Protein 7BBR (pdb70)

InterPro domains:
  IPR004682 TRAP transporter solute receptor, DctP family [PIRSF006470] (9-332)
  IPR004682 TRAP transporter solute receptor, DctP family [TIGR00787] (36-290)
  IPR018389 TRAP transporter solute receptor DctP [PF03480] (36-316)
  IPR018389 TRAP transporter solute receptor DctP [PTHR33376] (1-331)
  IPR038404 TRAP transporter solute receptor DctP superfamily [G3DSA:3.40.190.170] (29-339)

Organism: Advenella mimigardefordensis (strain DSM 17166 / LMG 22922 / DPN7) (NCBI:txid1247726)

Radius of gyration: 19.06 Å; Cα contacts (8 Å, |Δi|>4): 631; chains: 1; bounding box: 45×54×40 Å

B-factor: mean 20.16, std 9.43, range [8.82, 78.67]

Sequence (310 aa):
KDIKPRRIIRFGYGLADDSPTGKASAHFAEVVSKLSDGKMKVKTFGNGALGPDEQLINSSLISGSGEITFVSTAPIASLIPEFGVFDLPFLFDNEKVADTVLDGPEGKKLLDKLPAKGLIGLNYWENGFRNITNSRHEISKLDDIGGIKLRVMQNQVALSVFKGLGANAIPMPFTELFTALETKTVDGQENPLSTIQTSKFYEVQPYLTLSNHVYTPFVFLASKKWFDQLSQDEKDVITQAAADSQAFQRKASRQGNEDALKYLKEHNVKVAEFSTEEREKIREKVAPIVESLKAKIGKETVEGVLDAAKKA

Structure (mmCIF, N/CA/C/O backbone):
data_7BBR
#
_entry.id   7BBR
#
_cell.length_a   59.759
_cell.length_b   61.850
_cell.length_c   88.254
_cell.angle_alpha   90.000
_cell.angle_beta   90.000
_cell.angle_gamma   90.000
#
_symmetry.space_group_name_H-M   'P 21 21 21'
#
loop_
_entity.id
_entity.type
_entity.pdbx_description
1 polymer 'Putative TRAP transporter solute receptor DctP'
2 non-polymer 2-KETO-3-DEOXYGLUCONATE
3 water water
#
loop_
_atom_site.group_PDB
_atom_site.id
_atom_site.type_symbol
_atom_site.label_atom_id
_atom_site.label_alt_id
_atom_site.label_comp_id
_atom_site.label_asym_id
_atom_site.label_entity_id
_atom_site.label_seq_id
_atom_site.pdbx_PDB_ins_code
_atom_site.Cartn_x
_atom_site.Cartn_y
_atom_site.Cartn_z
_atom_site.occupancy
_atom_site.B_iso_or_equiv
_atom_site.auth_seq_id
_atom_site.auth_comp_id
_atom_site.auth_asym_id
_atom_site.auth_atom_id
_atom_site.pdbx_PDB_model_num
ATOM 1 N N . LYS A 1 27 ? 27.32844 -0.75856 20.89130 1.000 40.12712 9 LYS A N 1
ATOM 2 C CA . LYS A 1 27 ? 27.49529 -2.20753 20.93332 1.000 50.43726 9 LYS A CA 1
ATOM 3 C C . LYS A 1 27 ? 27.31887 -2.79300 19.53415 1.000 45.07929 9 LYS A C 1
ATOM 4 O O . LYS A 1 27 ? 28.29585 -2.99481 18.80847 1.000 51.19041 9 LYS A O 1
ATOM 7 N N . ASP A 1 28 ? 26.06660 -3.05807 19.15695 1.000 36.59530 10 ASP A N 1
ATOM 8 C CA . ASP A 1 28 ? 25.74057 -3.62390 17.84954 1.000 27.20497 10 ASP A CA 1
ATOM 9 C C . ASP A 1 28 ? 25.66892 -2.47289 16.84643 1.000 18.68494 10 ASP A C 1
ATOM 10 O O . ASP A 1 28 ? 24.59522 -1.99066 16.48960 1.000 23.72837 10 ASP A O 1
ATOM 19 N N . ILE A 1 29 ? 26.84514 -2.03171 16.38924 1.000 20.16798 11 ILE A N 1
ATOM 20 C CA . ILE A 1 29 ? 26.95249 -0.94850 15.40764 1.000 20.62655 11 ILE A CA 1
ATOM 21 C C . ILE A 1 29 ? 27.85669 -1.42743 14.28565 1.000 20.83335 11 ILE A C 1
ATOM 22 O O . ILE A 1 29 ? 29.00798 -1.81359 14.53022 1.000 21.64762 11 ILE A O 1
ATOM 38 N N . LYS A 1 30 ? 27.33524 -1.41827 13.07000 1.000 21.47195 12 LYS A N 1
ATOM 39 C CA . LYS A 1 30 ? 28.10273 -1.77989 11.89104 1.000 24.41329 12 LYS A CA 1
ATOM 40 C C . LYS A 1 30 ? 28.43876 -0.52844 11.09041 1.000 21.73997 12 LYS A C 1
ATOM 41 O O . LYS A 1 30 ? 27.77138 0.50361 11.21983 1.000 22.48781 12 LYS A O 1
ATOM 60 N N . PRO A 1 31 ? 29.49042 -0.56474 10.27584 1.000 21.00910 13 PRO A N 1
ATOM 61 C CA . PRO A 1 31 ? 29.81095 0.60557 9.45940 1.000 21.03963 13 PRO A CA 1
ATOM 62 C C . PRO A 1 31 ? 28.63954 1.00083 8.58486 1.000 22.11946 13 PRO A C 1
ATOM 63 O O . PRO A 1 31 ? 27.95696 0.15433 7.99794 1.000 24.86330 13 PRO A O 1
ATOM 74 N N A ARG A 1 32 ? 28.39178 2.30453 8.52371 1.000 20.60301 14 ARG A N 1
ATOM 75 N N B ARG A 1 32 ? 28.42997 2.31079 8.49733 0.000 21.98807 14 ARG A N 1
ATOM 76 C CA A ARG A 1 32 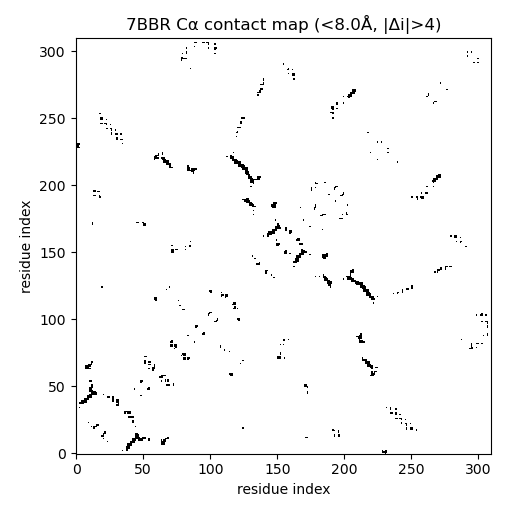? 27.31540 2.87725 7.73369 1.000 21.47887 14 ARG A CA 1
ATOM 77 C CA B ARG A 1 32 ? 27.34627 2.88830 7.72638 0.000 21.83268 14 ARG A CA 1
ATOM 78 C C A ARG A 1 32 ? 27.84188 4.17764 7.14730 1.000 19.25054 14 ARG A C 1
ATOM 79 C C B ARG A 1 32 ? 27.82787 4.21164 7.15897 0.000 20.59474 14 ARG A C 1
ATOM 80 O O A ARG A 1 32 ? 28.62889 4.86888 7.79415 1.000 17.89375 14 ARG A O 1
ATOM 81 O O B ARG A 1 32 ? 28.55672 4.95151 7.82709 0.000 20.59667 14 ARG A O 1
ATOM 119 N N . ILE A 1 33 ? 27.41451 4.50884 5.92959 1.000 19.41653 15 ILE A N 1
ATOM 120 C CA . ILE A 1 33 ? 27.59360 5.83409 5.34140 1.000 17.95885 15 ILE A CA 1
ATOM 121 C C . ILE A 1 33 ? 26.19430 6.39812 5.12489 1.000 16.87199 15 ILE A C 1
ATOM 122 O O . ILE A 1 33 ? 25.31785 5.70378 4.60005 1.000 18.86907 15 ILE A O 1
ATOM 138 N N . ILE A 1 34 ? 25.96936 7.62384 5.59245 1.000 14.74153 16 ILE A N 1
ATOM 139 C CA . ILE A 1 34 ? 24.63377 8.19830 5.73194 1.000 14.94675 16 ILE A CA 1
ATOM 140 C C . ILE A 1 34 ? 24.61258 9.54311 5.02312 1.000 15.39867 16 ILE A C 1
ATOM 141 O O . ILE A 1 34 ? 25.38692 10.43614 5.37407 1.000 17.11282 16 ILE A O 1
ATOM 157 N N . ARG A 1 35 ? 23.70964 9.70193 4.05368 1.000 14.44561 17 ARG A N 1
ATOM 158 C CA . ARG A 1 35 ? 23.62963 10.92385 3.25915 1.000 14.40120 17 ARG A CA 1
ATOM 159 C C . ARG A 1 35 ? 22.62609 11.90185 3.85274 1.000 12.94087 17 ARG A C 1
ATOM 160 O O . ARG A 1 35 ? 21.48975 11.52762 4.14713 1.000 14.03316 17 ARG A O 1
ATOM 181 N N . PHE A 1 36 ? 23.03481 13.16790 3.94508 1.000 12.27662 18 PHE A N 1
ATOM 182 C CA . PHE A 1 36 ? 22.27571 14.24931 4.58714 1.000 11.14635 18 PHE A CA 1
ATOM 183 C C . PHE A 1 36 ? 22.34510 15.47014 3.67932 1.000 11.03948 18 PHE A C 1
ATOM 184 O O . PHE A 1 36 ? 23.27783 16.26591 3.77252 1.000 11.77264 18 PHE A O 1
ATOM 201 N N . GLY A 1 37 ? 21.35314 15.61428 2.81233 1.000 11.41688 19 GLY A N 1
ATOM 202 C CA . GLY A 1 37 ? 21.22197 16.79353 1.99330 1.000 11.28108 19 GLY A CA 1
ATOM 203 C C . GLY A 1 37 ? 20.33864 17.84653 2.62909 1.000 10.22609 19 GLY A C 1
ATOM 204 O O . GLY A 1 37 ? 19.49546 17.54567 3.47029 1.000 11.06441 19 GLY A O 1
ATOM 208 N N . TYR A 1 38 ? 20.52226 19.09605 2.20227 1.000 10.16534 20 TYR A N 1
ATOM 209 C CA . TYR A 1 38 ? 19.69276 20.18787 2.69517 1.000 10.40130 20 TYR A CA 1
ATOM 210 C C . TYR A 1 38 ? 19.79622 21.37523 1.73814 1.000 10.17633 20 TYR A C 1
ATOM 211 O O . TYR A 1 38 ? 20.67073 21.43308 0.87241 1.000 10.43984 20 TYR A O 1
ATOM 229 N N . GLY A 1 39 ? 18.87863 22.32078 1.91552 1.000 10.43487 21 GLY A N 1
ATOM 230 C CA . GLY A 1 39 ? 18.75960 23.48932 1.06816 1.000 10.50015 21 GLY A CA 1
ATOM 231 C C . GLY A 1 39 ? 19.59853 24.69416 1.43059 1.000 10.97199 21 GLY A C 1
ATOM 232 O O . GLY A 1 39 ? 20.13150 25.36004 0.54587 1.000 11.78167 21 GLY A O 1
ATOM 236 N N . LEU A 1 40 ? 19.71685 25.01135 2.71351 1.000 10.89630 22 LEU A N 1
ATOM 237 C CA . LEU A 1 40 ? 20.45030 26.19291 3.13856 1.000 10.90161 22 LEU A CA 1
ATOM 238 C C . LEU A 1 40 ? 21.93740 26.06859 2.81656 1.000 11.38360 22 LEU A C 1
ATOM 239 O O . LEU A 1 40 ? 22.46800 24.98425 2.56700 1.000 11.98408 22 LEU A O 1
ATOM 255 N N . ALA A 1 41 ? 22.62228 27.20788 2.87973 1.000 12.49923 23 ALA A N 1
ATOM 256 C CA . ALA A 1 41 ? 24.06232 27.21803 2.67719 1.000 13.39455 23 ALA A CA 1
ATOM 257 C C . ALA A 1 41 ? 24.78998 26.45203 3.77594 1.000 13.43227 23 ALA A C 1
ATOM 258 O O . ALA A 1 41 ? 24.34098 26.36422 4.91798 1.000 13.04640 23 ALA A O 1
ATOM 265 N N . ASP A 1 42 ? 25.95459 25.91696 3.42778 1.000 14.85581 24 ASP A N 1
ATOM 266 C CA . ASP A 1 42 ? 26.72761 25.13583 4.38607 1.000 17.44052 24 ASP A CA 1
ATOM 267 C C . ASP A 1 42 ? 27.16700 25.97700 5.57424 1.000 17.25294 24 ASP A C 1
ATOM 268 O O . ASP A 1 42 ? 27.40176 25.43453 6.65844 1.000 18.16223 24 ASP A O 1
ATOM 277 N N . ASP A 1 43 ? 27.34012 27.28412 5.38651 1.000 15.52263 25 ASP A N 1
ATOM 278 C CA . ASP A 1 43 ? 27.77944 28.16534 6.46298 1.000 15.09730 25 ASP A CA 1
ATOM 279 C C . ASP A 1 43 ? 26.61595 28.84867 7.17204 1.000 13.73516 25 ASP A C 1
ATOM 280 O O . ASP A 1 43 ? 26.84238 29.70806 8.02075 1.000 15.04944 25 ASP A O 1
ATOM 289 N N . SER A 1 44 ? 25.37743 28.45224 6.88896 1.000 12.12938 26 SER A N 1
ATOM 290 C CA . SER A 1 44 ? 24.25966 28.89485 7.69761 1.000 11.64947 26 SER A CA 1
ATOM 291 C C . SER A 1 44 ? 24.32883 28.22556 9.07242 1.000 12.21227 26 SER A C 1
ATOM 292 O O . SER A 1 44 ? 25.01371 27.21588 9.25071 1.000 12.52920 26 SER A O 1
ATOM 300 N N . PRO A 1 45 ? 23.63005 28.76983 10.06906 1.000 11.94524 27 PRO A N 1
ATOM 301 C CA . PRO A 1 45 ? 23.62663 28.09368 11.37723 1.000 11.86234 27 PRO A CA 1
ATOM 302 C C . PRO A 1 45 ? 23.18889 26.63288 11.27656 1.000 11.65670 27 PRO A C 1
ATOM 303 O O . PRO A 1 45 ? 23.78294 25.74957 11.90450 1.000 12.24916 27 PRO A O 1
ATOM 314 N N . THR A 1 46 ? 22.17277 26.35353 10.46338 1.000 11.64757 28 THR A N 1
ATOM 315 C CA . THR A 1 46 ? 21.69309 24.98026 10.37837 1.000 11.41252 28 THR A CA 1
ATOM 316 C C . THR A 1 46 ? 22.66147 24.09863 9.59965 1.000 11.30464 28 THR A C 1
ATOM 317 O O . THR A 1 46 ? 22.80180 22.91872 9.91873 1.000 11.79854 28 THR A O 1
ATOM 328 N N . GLY A 1 47 ? 23.34328 24.65454 8.59249 1.000 11.35145 29 GLY A N 1
ATOM 329 C CA . GLY A 1 47 ? 24.38738 23.90009 7.92021 1.000 12.29513 29 GLY A CA 1
ATOM 330 C C . GLY A 1 47 ? 25.49875 23.51568 8.87316 1.000 12.64930 29 GLY A C 1
ATOM 331 O O . GLY A 1 47 ? 25.96567 22.37404 8.87791 1.000 13.26239 29 GLY A O 1
ATOM 335 N N . LYS A 1 48 ? 25.91109 24.45363 9.72655 1.000 12.86831 30 LYS A N 1
ATOM 336 C CA . LYS A 1 48 ? 26.91207 24.14191 10.74313 1.000 13.09079 30 LYS A CA 1
ATOM 337 C C . LYS A 1 48 ? 26.38350 23.12185 11.74363 1.000 12.93162 30 LYS A C 1
ATOM 338 O O . LYS A 1 48 ? 27.13127 22.24280 12.18953 1.000 13.32811 30 LYS A O 1
ATOM 357 N N . ALA A 1 49 ? 25.08716 23.17425 12.06136 1.000 12.33643 31 ALA A N 1
ATOM 358 C CA . ALA A 1 49 ? 24.52470 22.15761 12.94922 1.000 12.47361 31 ALA A CA 1
ATOM 359 C C . ALA A 1 49 ? 24.50194 20.78091 12.29139 1.000 12.32140 31 ALA A C 1
ATOM 360 O O . ALA A 1 49 ? 24.57032 19.75247 12.98176 1.000 12.75015 31 ALA A O 1
ATOM 367 N N . SER A 1 50 ? 24.38160 20.74187 10.96643 1.000 12.07905 32 SER A N 1
ATOM 368 C CA . SER A 1 50 ? 24.38844 19.46118 10.27082 1.000 12.23540 32 SER A CA 1
ATOM 369 C C . SER A 1 50 ? 25.76750 18.82840 10.31945 1.000 12.65826 32 SER A C 1
ATOM 370 O O . SER A 1 50 ? 25.89257 17.61467 10.49903 1.000 12.74904 32 SER A O 1
ATOM 378 N N . ALA A 1 51 ? 26.81026 19.64202 10.20817 1.000 12.30669 33 ALA A N 1
ATOM 379 C CA . ALA A 1 51 ? 28.16132 19.13076 10.39402 1.000 12.83887 33 ALA A CA 1
ATOM 380 C C . ALA A 1 51 ? 28.37685 18.69646 11.84150 1.000 13.03997 33 ALA A C 1
ATOM 381 O O . ALA A 1 51 ? 29.05745 17.70203 12.11240 1.000 13.56668 33 ALA A O 1
ATOM 388 N N . HIS A 1 52 ? 27.76061 19.40823 12.78546 1.000 13.38828 34 HIS A N 1
ATOM 389 C CA . HIS A 1 52 ? 27.84505 19.01216 14.18678 1.000 14.05570 34 HIS A CA 1
ATOM 390 C C . HIS A 1 52 ? 27.20203 17.64929 14.38993 1.000 13.46221 34 HIS A C 1
ATOM 391 O O . HIS A 1 52 ? 27.77193 16.77652 15.05280 1.000 13.92878 34 HIS A O 1
ATOM 405 N N . PHE A 1 53 ? 26.01097 17.45033 13.81913 1.000 12.68995 35 PHE A N 1
ATOM 406 C CA . PHE A 1 53 ? 25.36483 16.14171 13.86072 1.000 12.02244 35 PHE A CA 1
ATOM 407 C C . PHE A 1 53 ? 26.27926 15.05371 13.31926 1.000 12.84677 35 PHE A C 1
ATOM 408 O O . PHE A 1 53 ? 26.41523 13.98121 13.92322 1.000 12.72952 35 PHE A O 1
ATOM 425 N N . ALA A 1 54 ? 26.90505 15.30077 12.16351 1.000 12.44628 36 ALA A N 1
ATOM 426 C CA . ALA A 1 54 ? 27.84374 14.32516 11.61497 1.000 13.42983 36 ALA A CA 1
ATOM 427 C C . ALA A 1 54 ? 28.95208 13.99753 12.61585 1.000 13.54840 36 ALA A C 1
ATOM 428 O O . ALA A 1 54 ? 29.31013 12.83025 12.80126 1.000 14.46800 36 ALA A O 1
ATOM 435 N N . GLU A 1 55 ? 29.52162 15.02267 13.25667 1.000 14.17521 37 GLU A N 1
ATOM 436 C CA . GLU A 1 55 ? 30.60305 14.79236 14.21738 1.000 15.28810 37 GLU A CA 1
ATOM 437 C C . GLU A 1 55 ? 30.13419 13.95413 15.39740 1.000 14.55809 37 GLU A C 1
ATOM 438 O O . GLU A 1 55 ? 30.83642 13.04198 15.83909 1.000 15.39013 37 GLU A O 1
ATOM 450 N N . VAL A 1 56 ? 28.95838 14.25961 15.93282 1.000 14.80498 38 VAL A N 1
ATOM 451 C CA . VAL A 1 56 ? 28.43911 13.51593 17.07746 1.000 15.53642 38 VAL A CA 1
ATOM 452 C C . VAL A 1 56 ? 28.12731 12.06848 16.69834 1.000 15.48134 38 VAL A C 1
ATOM 453 O O . VAL A 1 56 ? 28.40188 11.13989 17.47319 1.000 15.74755 38 VAL A O 1
ATOM 466 N N . VAL A 1 57 ? 27.53257 11.84540 15.52417 1.000 14.94061 39 VAL A N 1
ATOM 467 C CA . VAL A 1 57 ? 27.25546 10.47750 15.08881 1.000 14.39321 39 VAL A CA 1
ATOM 468 C C . VAL A 1 57 ? 28.54470 9.67510 14.98861 1.000 14.57771 39 VAL A C 1
ATOM 469 O O . VAL A 1 57 ? 28.61288 8.51093 15.41802 1.000 15.23424 39 VAL A O 1
ATOM 482 N N . SER A 1 58 ? 29.59607 10.27751 14.43291 1.000 15.39484 40 SER A N 1
ATOM 483 C CA . SER A 1 58 ? 30.88104 9.59222 14.37612 1.000 16.06296 40 SER A CA 1
ATOM 484 C C . SER A 1 58 ? 31.40330 9.27796 15.77838 1.000 16.89444 40 SER A C 1
ATOM 485 O O . SER A 1 58 ? 31.83515 8.15351 16.05802 1.000 17.01706 40 SER A O 1
ATOM 493 N N . LYS A 1 59 ? 31.37316 10.26288 16.67731 1.000 18.17829 41 LYS A N 1
ATOM 494 C CA . LYS A 1 59 ? 31.90404 10.03104 18.01936 1.000 20.33987 41 LYS A CA 1
ATOM 495 C C . LYS A 1 59 ? 31.15406 8.91066 18.72845 1.000 18.16913 41 LYS A C 1
ATOM 496 O O . LYS A 1 59 ? 31.76591 8.01629 19.32511 1.000 18.41725 41 LYS A O 1
ATOM 515 N N . LEU A 1 60 ? 29.82381 8.95468 18.70027 1.000 17.01870 42 LEU A N 1
ATOM 516 C CA . LEU A 1 60 ? 29.03225 7.98075 19.43301 1.000 17.34387 42 LEU A CA 1
ATOM 517 C C . LEU A 1 60 ? 29.13432 6.58558 18.83726 1.000 17.87215 42 LEU A C 1
ATOM 518 O O . LEU A 1 60 ? 28.85804 5.60927 19.54282 1.000 19.50740 42 LEU A O 1
ATOM 534 N N . SER A 1 61 ? 29.52238 6.46873 17.56537 1.000 17.09242 43 SER A N 1
ATOM 535 C CA . SER A 1 61 ? 29.62737 5.18134 16.89108 1.000 16.62639 43 SER A CA 1
ATOM 536 C C . SER A 1 61 ? 31.06699 4.70787 16.74177 1.000 17.51869 43 SER A C 1
ATOM 537 O O . SER A 1 61 ? 31.32459 3.77274 15.97943 1.000 18.27075 43 SER A O 1
ATOM 545 N N . ASP A 1 62 ? 32.00649 5.31814 17.45361 1.000 19.08863 44 ASP A N 1
ATOM 546 C CA . ASP A 1 62 ? 33.41859 4.95760 17.32812 1.000 21.89717 44 ASP A CA 1
ATOM 547 C C . ASP A 1 62 ? 33.88581 5.03440 15.87644 1.000 21.03728 44 ASP A C 1
ATOM 548 O O . ASP A 1 62 ? 34.69820 4.22111 15.41997 1.000 21.51904 44 ASP A O 1
ATOM 557 N N . GLY A 1 63 ? 33.34857 6.00153 15.13902 1.000 20.09328 45 GLY A N 1
ATOM 558 C CA . GLY A 1 63 ? 33.74129 6.23688 13.77036 1.000 20.01223 45 GLY A CA 1
ATOM 559 C C . GLY A 1 63 ? 33.12352 5.30444 12.76030 1.000 19.45094 45 GLY A C 1
ATOM 560 O O . GLY A 1 63 ? 33.48395 5.37157 11.58200 1.000 21.22899 45 GLY A O 1
ATOM 564 N N . LYS A 1 64 ? 32.20304 4.43939 13.17222 1.000 18.39630 46 LYS A N 1
ATOM 565 C CA . LYS A 1 64 ? 31.62681 3.48707 12.23240 1.000 17.81961 46 LYS A CA 1
ATOM 566 C C . LYS A 1 64 ? 30.50262 4.09486 11.40561 1.000 16.60487 46 LYS A C 1
ATOM 567 O O . LYS A 1 64 ? 30.33008 3.71734 10.24764 1.000 17.58229 46 LYS A O 1
ATOM 586 N N . MET A 1 65 ? 29.71942 5.00062 11.97663 1.000 15.77554 47 MET A N 1
ATOM 587 C CA . MET A 1 65 ? 28.61349 5.63747 11.27131 1.000 15.18046 47 MET A CA 1
ATOM 588 C C . MET A 1 65 ? 29.09247 7.00584 10.80184 1.000 15.13257 47 MET A C 1
ATOM 589 O O . MET A 1 65 ? 29.40649 7.87738 11.62176 1.000 15.37838 47 MET A O 1
ATOM 603 N N . LYS A 1 66 ? 29.18060 7.17681 9.47996 1.000 14.93706 48 LYS A N 1
ATOM 604 C CA . LYS A 1 66 ? 29.74491 8.38146 8.87618 1.000 14.78993 48 LYS A CA 1
ATOM 605 C C . LYS A 1 66 ? 28.67479 9.11166 8.07205 1.000 14.55493 48 LYS A C 1
ATOM 606 O O . LYS A 1 66 ? 28.16063 8.58396 7.08082 1.000 17.03029 48 LYS A O 1
ATOM 625 N N . VAL A 1 67 ? 28.35870 10.32525 8.49294 1.000 13.89072 49 VAL A N 1
ATOM 626 C CA . VAL A 1 67 ? 27.35539 11.15315 7.83870 1.000 13.50088 49 VAL A CA 1
ATOM 627 C C . VAL A 1 67 ? 28.05388 12.07391 6.85601 1.000 14.01447 49 VAL A C 1
ATOM 628 O O . VAL A 1 67 ? 29.01342 12.75901 7.22077 1.000 14.65076 49 VAL A O 1
ATOM 641 N N . LYS A 1 68 ? 27.54153 12.11915 5.62323 1.000 14.24929 50 LYS A N 1
ATOM 642 C CA . LYS A 1 68 ? 28.05305 12.96251 4.54319 1.000 14.38148 50 LYS A CA 1
ATOM 643 C C . LYS A 1 68 ? 26.99902 14.02374 4.24650 1.000 14.18495 50 LYS A C 1
ATOM 644 O O . LYS A 1 68 ? 25.85667 13.69725 3.92756 1.000 14.87369 50 LYS A O 1
ATOM 663 N N . THR A 1 69 ? 27.37199 15.28083 4.37099 1.000 14.06260 51 THR A N 1
ATOM 664 C CA . THR A 1 69 ? 26.43729 16.37736 4.19646 1.000 13.69052 51 THR A CA 1
ATOM 665 C C . THR A 1 69 ? 26.55735 16.93082 2.78673 1.000 14.10266 51 THR A C 1
ATOM 666 O O . THR A 1 69 ? 27.65312 17.00298 2.22694 1.000 16.19131 51 THR A O 1
ATOM 677 N N . PHE A 1 70 ? 25.41916 17.32683 2.21830 1.000 12.78755 52 PHE A N 1
ATOM 678 C CA . PHE A 1 70 ? 25.34239 17.88267 0.85739 1.000 12.66778 52 PHE A CA 1
ATOM 679 C C . PHE A 1 70 ? 24.43553 19.11320 0.95006 1.000 12.73603 52 PHE A C 1
ATOM 680 O O . PHE A 1 70 ? 23.21577 19.00246 0.83024 1.000 13.55797 52 PHE A O 1
ATOM 697 N N . GLY A 1 71 ? 25.02834 20.27458 1.20800 1.000 12.53496 53 GLY A N 1
ATOM 698 C CA . GLY A 1 71 ? 24.26745 21.47662 1.47095 1.000 12.03741 53 GLY A CA 1
ATOM 699 C C . GLY A 1 71 ? 23.97107 22.27418 0.21347 1.000 11.84029 53 GLY A C 1
ATOM 700 O O . GLY A 1 71 ? 24.22637 21.85411 -0.90878 1.000 12.20965 53 GLY A O 1
ATOM 704 N N . ASN A 1 72 ? 23.38019 23.44480 0.43573 1.000 12.82819 54 ASN A N 1
ATOM 705 C CA . ASN A 1 72 ? 23.19972 24.44048 -0.61436 1.000 14.89509 54 ASN A CA 1
ATOM 706 C C . ASN A 1 72 ? 22.36812 23.90249 -1.76649 1.000 13.95434 54 ASN A C 1
ATOM 707 O O . ASN A 1 72 ? 22.54074 24.32174 -2.91360 1.000 15.81177 54 ASN A O 1
ATOM 718 N N . GLY A 1 73 ? 21.46473 22.97515 -1.48583 1.000 12.88838 55 GLY A N 1
ATOM 719 C CA . GLY A 1 73 ? 20.59120 22.45284 -2.51712 1.000 13.06879 55 GLY A CA 1
ATOM 720 C C . GLY A 1 73 ? 21.21825 21.40475 -3.41339 1.000 13.74450 55 GLY A C 1
ATOM 721 O O . GLY A 1 73 ? 20.63936 21.07528 -4.45657 1.000 14.98762 55 GLY A O 1
ATOM 725 N N . ALA A 1 74 ? 22.36425 20.84997 -3.03133 1.000 13.62258 56 ALA A N 1
ATOM 726 C CA . ALA A 1 74 ? 23.07812 19.93343 -3.91479 1.000 14.58596 56 ALA A CA 1
ATOM 727 C C . ALA A 1 74 ? 22.27951 18.67762 -4.22453 1.000 15.57989 56 ALA A C 1
ATOM 728 O O . ALA A 1 74 ? 22.50112 18.05376 -5.27002 1.000 17.24278 56 ALA A O 1
ATOM 735 N N . LEU A 1 75 ? 21.38186 18.26605 -3.32414 1.000 15.70870 57 LEU A N 1
ATOM 736 C CA . LEU A 1 75 ? 20.51884 17.11442 -3.55758 1.000 15.53387 57 LEU A CA 1
ATOM 737 C C . LEU A 1 75 ? 19.07523 17.54106 -3.79002 1.000 15.92044 57 LEU A C 1
ATOM 738 O O . LEU A 1 75 ? 18.15567 16.73379 -3.64279 1.000 17.79231 57 LEU A O 1
ATOM 754 N N . GLY A 1 76 ? 18.86491 18.80487 -4.13002 1.000 14.86001 58 GLY A N 1
ATOM 755 C CA . GLY A 1 76 ? 17.55933 19.31811 -4.44482 1.000 14.90301 58 GLY A CA 1
ATOM 756 C C . GLY A 1 76 ? 16.91940 20.05910 -3.29305 1.000 13.17728 58 GLY A C 1
ATOM 757 O O . GLY A 1 76 ? 17.45960 20.15975 -2.17774 1.000 13.95341 58 GLY A O 1
ATOM 761 N N . PRO A 1 77 ? 15.74072 20.60484 -3.55426 1.000 12.72168 59 PRO A N 1
ATOM 762 C CA . PRO A 1 77 ? 14.99583 21.36019 -2.54075 1.000 12.62094 59 PRO A CA 1
ATOM 763 C C . PRO A 1 77 ? 14.24558 20.42250 -1.60580 1.000 11.59897 59 PRO A C 1
ATOM 764 O O . PRO A 1 77 ? 14.22413 19.20982 -1.79798 1.000 11.56657 59 PRO A O 1
ATOM 775 N N . ASP A 1 78 ? 13.57182 21.03334 -0.62527 1.000 11.31031 60 ASP A N 1
ATOM 776 C CA . ASP A 1 78 ? 12.85030 20.27866 0.39318 1.000 11.13883 60 ASP A CA 1
ATOM 777 C C . ASP A 1 78 ? 11.95508 19.20201 -0.21092 1.000 11.74690 60 ASP A C 1
ATOM 778 O O . ASP A 1 78 ? 11.90359 18.08172 0.29711 1.000 11.67211 60 ASP A O 1
ATOM 787 N N . GLU A 1 79 ? 11.18929 19.52698 -1.26243 1.000 12.04374 61 GLU A N 1
ATOM 788 C CA . GLU A 1 79 ? 10.25193 18.54473 -1.80124 1.000 12.98004 61 GLU A CA 1
ATOM 789 C C . GLU A 1 79 ? 10.98185 17.29372 -2.26772 1.000 13.06383 61 GLU A C 1
ATOM 790 O O . GLU A 1 79 ? 10.53249 16.16884 -2.02698 1.000 14.01807 61 GLU A O 1
ATOM 802 N N . GLN A 1 80 ? 12.11817 17.48435 -2.93386 1.000 12.71148 62 GLN A N 1
ATOM 803 C CA . GLN A 1 80 ? 12.90973 16.36164 -3.41906 1.000 13.49748 62 GLN A CA 1
ATOM 804 C C . GLN A 1 80 ? 13.56411 15.62173 -2.26092 1.000 12.60912 62 GLN A C 1
ATOM 805 O O . GLN A 1 80 ? 13.62266 14.38777 -2.25458 1.000 13.38794 62 GLN A O 1
ATOM 819 N N . LEU A 1 81 ? 14.04584 16.36031 -1.26526 1.000 11.75605 63 LEU A N 1
ATOM 820 C CA . LEU A 1 81 ? 14.66742 15.72383 -0.10615 1.000 11.41190 63 LEU A CA 1
ATOM 821 C C . LEU A 1 81 ? 13.66923 14.83294 0.61875 1.000 11.73283 63 LEU A C 1
ATOM 822 O O . LEU A 1 81 ? 13.99090 13.69365 0.99714 1.000 12.36524 63 LEU A O 1
ATOM 838 N N . ILE A 1 82 ? 12.45396 15.33396 0.84099 1.000 11.40083 64 ILE A N 1
ATOM 839 C CA . ILE A 1 82 ? 11.39943 14.52825 1.45663 1.000 11.83121 64 ILE A CA 1
ATOM 840 C C . ILE A 1 82 ? 11.17101 13.25724 0.65107 1.000 12.28870 64 ILE A C 1
ATOM 841 O O . ILE A 1 82 ? 11.13347 12.14917 1.20126 1.000 12.34747 64 ILE A O 1
ATOM 857 N N . ASN A 1 83 ? 10.99567 13.38638 -0.66744 1.000 12.46454 65 ASN A N 1
ATOM 858 C CA . ASN A 1 83 ? 10.73928 12.21169 -1.49822 1.000 13.10476 65 ASN A CA 1
ATOM 859 C C . ASN A 1 83 ? 11.91131 11.24290 -1.49064 1.000 13.73167 65 ASN A C 1
ATOM 860 O O . ASN A 1 83 ? 11.70181 10.02823 -1.56810 1.000 15.59125 65 ASN A O 1
ATOM 871 N N A SER A 1 84 ? 13.14454 11.75842 -1.39151 0.595 14.12120 66 SER A N 1
ATOM 872 N N B SER A 1 84 ? 13.14203 11.75485 -1.39810 0.405 14.10517 66 SER A N 1
ATOM 873 C CA A SER A 1 84 ? 14.31824 10.89210 -1.34257 0.595 14.83210 66 SER A CA 1
ATOM 874 C CA B SER A 1 84 ? 14.30600 10.87635 -1.34339 0.405 14.83620 66 SER A CA 1
ATOM 875 C C A SER A 1 84 ? 14.36930 10.08450 -0.05111 0.595 14.59981 66 SER A C 1
ATOM 876 C C B SER A 1 84 ? 14.32004 10.05754 -0.05860 0.405 14.68183 66 SER A C 1
ATOM 877 O O A SER A 1 84 ? 14.86838 8.95200 -0.05055 0.595 16.02815 66 SER A O 1
ATOM 878 O O B SER A 1 84 ? 14.71930 8.88577 -0.06807 0.405 15.98231 66 SER A O 1
ATOM 893 N N . LEU A 1 85 ? 13.88075 10.64678 1.05630 1.000 13.67936 67 LEU A N 1
ATOM 894 C CA . LEU A 1 85 ? 13.82217 9.88618 2.30072 1.000 14.64988 67 LEU A CA 1
ATOM 895 C C . LEU A 1 85 ? 12.72427 8.83755 2.23140 1.000 16.23281 67 LEU A C 1
ATOM 896 O O . LEU A 1 85 ? 12.89043 7.71908 2.73204 1.000 16.81509 67 LEU A O 1
ATOM 912 N N . ILE A 1 86 ? 11.59009 9.18402 1.62011 1.000 16.38547 68 ILE A N 1
ATOM 913 C CA . ILE A 1 86 ? 10.50707 8.21947 1.47341 1.000 17.63292 68 ILE A CA 1
ATOM 914 C C . ILE A 1 86 ? 10.97020 7.03097 0.65238 1.000 20.65540 68 ILE A C 1
ATOM 915 O O . ILE A 1 86 ? 10.74147 5.87967 1.02783 1.000 22.25067 68 ILE A O 1
ATOM 931 N N . SER A 1 87 ? 11.66311 7.28788 -0.45408 1.000 22.63860 69 SER A N 1
ATOM 932 C CA . SER A 1 87 ? 12.08127 6.20843 -1.33600 1.000 25.40105 69 SER A CA 1
ATOM 933 C C . SER A 1 87 ? 13.31570 5.49009 -0.82571 1.000 26.64493 69 SER A C 1
ATOM 934 O O . SER A 1 87 ? 13.46816 4.29320 -1.07837 1.000 28.87415 69 SER A O 1
ATOM 942 N N . GLY A 1 88 ? 14.21430 6.19192 -0.13901 1.000 26.15654 70 GLY A N 1
ATOM 943 C CA . GLY A 1 88 ? 15.42643 5.57897 0.36740 1.000 26.76235 70 GLY A CA 1
ATOM 944 C C . GLY A 1 88 ? 16.71367 6.01332 -0.29953 1.000 25.59524 70 GLY A C 1
ATOM 945 O O . GLY A 1 88 ? 17.77670 5.50109 0.07219 1.000 26.47080 70 GLY A O 1
ATOM 949 N N . SER A 1 89 ? 16.67665 6.93239 -1.26596 1.000 24.18980 71 SER A N 1
ATOM 950 C CA . SER A 1 89 ? 17.93069 7.43593 -1.81825 1.000 23.14127 71 SER A CA 1
ATOM 951 C C . SER A 1 89 ? 18.65114 8.38057 -0.85625 1.000 20.14202 71 SER A C 1
ATOM 952 O O . SER A 1 89 ? 19.86831 8.56547 -0.99244 1.000 19.84918 71 SER A O 1
ATOM 960 N N . GLY A 1 90 ? 17.94205 8.93876 0.12298 1.000 17.97460 72 GLY A N 1
ATOM 961 C CA . GLY A 1 90 ? 18.56839 9.72474 1.16733 1.000 16.32112 72 GLY A CA 1
ATOM 962 C C . GLY A 1 90 ? 18.12149 9.23629 2.52215 1.000 15.11943 72 GLY A C 1
ATOM 963 O O . GLY A 1 90 ? 17.05928 8.64048 2.67163 1.000 16.10086 72 GLY A O 1
ATOM 967 N N . GLU A 1 91 ? 18.96394 9.47912 3.52314 1.000 13.26566 73 GLU A N 1
ATOM 968 C CA . GLU A 1 91 ? 18.73483 8.95882 4.86932 1.000 12.82894 73 GLU A CA 1
ATOM 969 C C . GLU A 1 91 ? 18.24344 10.00790 5.86327 1.000 12.70849 73 GLU A C 1
ATOM 970 O O . GLU A 1 91 ? 17.35558 9.71954 6.67037 1.000 13.22371 73 GLU A O 1
ATOM 982 N N . ILE A 1 92 ? 18.80655 11.21187 5.82424 1.000 11.73338 74 ILE A N 1
ATOM 983 C CA . ILE A 1 92 ? 18.54992 12.26366 6.80242 1.000 11.79993 74 ILE A CA 1
ATOM 984 C C . ILE A 1 92 ? 18.39484 13.57701 6.05346 1.000 11.23346 74 ILE A C 1
ATOM 985 O O . ILE A 1 92 ? 19.08323 13.82809 5.05426 1.000 11.49051 74 ILE A O 1
ATOM 1001 N N . THR A 1 93 ? 17.54484 14.45638 6.57021 1.000 11.22414 75 THR A N 1
ATOM 1002 C CA . THR A 1 93 ? 17.47740 15.82502 6.06518 1.000 10.85718 75 THR A CA 1
ATOM 1003 C C . THR A 1 93 ? 16.84188 16.70031 7.13712 1.000 10.37825 75 THR A C 1
ATOM 1004 O O . THR A 1 93 ? 16.36913 16.19876 8.15298 1.000 11.05848 75 THR A O 1
ATOM 1015 N N . PHE A 1 94 ? 16.84474 18.01647 6.91141 1.000 10.47063 76 PHE A N 1
ATOM 1016 C CA . PHE A 1 94 ? 15.94623 18.91447 7.62914 1.000 10.34477 76 PHE A CA 1
ATOM 1017 C C . PHE A 1 94 ? 15.19509 19.68911 6.56294 1.000 10.12767 76 PHE A C 1
ATOM 1018 O O . PHE A 1 94 ? 15.77481 20.02635 5.52634 1.000 11.19827 76 PHE A O 1
ATOM 1035 N N . VAL A 1 95 ? 13.89612 19.91023 6.78071 1.000 10.08932 77 VAL A N 1
ATOM 1036 C CA . VAL A 1 95 ? 13.06451 20.68489 5.86579 1.000 10.01049 77 VAL A CA 1
ATOM 1037 C C . VAL A 1 95 ? 12.14976 21.58015 6.67787 1.000 9.44890 77 VAL A C 1
ATOM 1038 O O . VAL A 1 95 ? 11.85950 21.30573 7.84479 1.000 9.23662 77 VAL A O 1
ATOM 1051 N N . SER A 1 96 ? 11.66204 22.64470 6.05243 1.000 9.72250 78 SER A N 1
ATOM 1052 C CA . SER A 1 96 ? 10.62567 23.44357 6.68205 1.000 9.32890 78 SER A CA 1
ATOM 1053 C C . SER A 1 96 ? 9.32212 22.64296 6.75670 1.000 10.09112 78 SER A C 1
ATOM 1054 O O . SER A 1 96 ? 9.08374 21.70767 5.98689 1.000 10.05513 78 SER A O 1
ATOM 1062 N N . THR A 1 97 ? 8.46529 23.04362 7.69300 1.000 10.22405 79 THR A N 1
ATOM 1063 C CA . THR A 1 97 ? 7.17871 22.38217 7.84052 1.000 10.47069 79 THR A CA 1
ATOM 1064 C C . THR A 1 97 ? 6.27731 22.63403 6.63356 1.000 10.17830 79 THR A C 1
ATOM 1065 O O . THR A 1 97 ? 5.45739 21.77270 6.29364 1.000 10.97355 79 THR A O 1
ATOM 1076 N N . ALA A 1 98 ? 6.45237 23.76837 5.93838 1.000 10.30645 80 ALA A N 1
ATOM 1077 C CA . ALA A 1 98 ? 5.51298 24.13362 4.87518 1.000 11.46997 80 ALA A CA 1
ATOM 1078 C C . ALA A 1 98 ? 5.39750 23.06247 3.80190 1.000 11.22807 80 ALA A C 1
ATOM 1079 O O . ALA A 1 98 ? 4.26384 22.69381 3.45438 1.000 12.21181 80 ALA A O 1
ATOM 1086 N N . PRO A 1 99 ? 6.48484 22.53411 3.22813 1.000 11.75487 81 PRO A N 1
ATOM 1087 C CA . PRO A 1 99 ? 6.32884 21.50392 2.18432 1.000 12.05439 81 PRO A CA 1
ATOM 1088 C C . PRO A 1 99 ? 5.74122 20.20931 2.70830 1.000 12.67844 81 PRO A C 1
ATOM 1089 O O . PRO A 1 99 ? 5.21860 19.41435 1.91808 1.000 14.96650 81 PRO A O 1
ATOM 1100 N N . ILE A 1 100 ? 5.78580 19.97331 4.02385 1.000 11.62523 82 ILE A N 1
ATOM 1101 C CA . ILE A 1 100 ? 5.17741 18.77142 4.57818 1.000 12.03157 82 ILE A CA 1
ATOM 1102 C C . ILE A 1 100 ? 3.65800 18.84578 4.49043 1.000 12.38046 82 ILE A C 1
ATOM 1103 O O . ILE A 1 100 ? 3.00602 17.80431 4.44307 1.000 12.71176 82 ILE A O 1
ATOM 1119 N N . ALA A 1 101 ? 3.08377 20.05256 4.40311 1.000 12.79612 83 ALA A N 1
ATOM 1120 C CA . ALA A 1 101 ? 1.63146 20.20849 4.34242 1.000 14.27580 83 ALA A CA 1
ATOM 1121 C C . ALA A 1 101 ? 1.01229 19.53005 3.12292 1.000 15.56677 83 ALA A C 1
ATOM 1122 O O . ALA A 1 101 ? -0.17508 19.19192 3.14712 1.000 16.86134 83 ALA A O 1
ATOM 1129 N N . SER A 1 102 ? 1.77674 19.32570 2.05440 1.000 16.52422 84 SER A N 1
ATOM 1130 C CA . SER A 1 102 ? 1.26129 18.62115 0.88987 1.000 18.85638 84 SER A CA 1
ATOM 1131 C C . SER A 1 102 ? 1.09899 17.13326 1.13520 1.000 18.58227 84 SER A C 1
ATOM 1132 O O . SER A 1 102 ? 0.50834 16.43971 0.30036 1.000 20.66410 84 SER A O 1
ATOM 1140 N N . LEU A 1 103 ? 1.66464 16.61861 2.21650 1.000 16.90306 85 LEU A N 1
ATOM 1141 C CA . LEU A 1 103 ? 1.46458 15.24348 2.64513 1.000 16.62328 85 LEU A CA 1
ATOM 1142 C C . LEU A 1 103 ? 0.55795 15.14335 3.85699 1.000 15.39065 85 LEU A C 1
ATOM 1143 O O . LEU A 1 103 ? -0.28013 14.23682 3.91784 1.000 16.74126 85 LEU A O 1
ATOM 1159 N N . ILE A 1 104 ? 0.71622 16.06096 4.80808 1.000 13.82480 86 ILE A N 1
ATOM 1160 C CA . ILE A 1 104 ? 0.02163 16.05085 6.09414 1.000 13.44345 86 ILE A CA 1
ATOM 1161 C C . ILE A 1 104 ? -0.46889 17.47856 6.29154 1.000 13.10788 86 ILE A C 1
ATOM 1162 O O . ILE A 1 104 ? 0.31522 18.33876 6.72275 1.000 12.99349 86 ILE A O 1
ATOM 1178 N N . PRO A 1 105 ? -1.71997 17.79220 5.94310 1.000 13.41029 87 PRO A N 1
ATOM 1179 C CA . PRO A 1 105 ? -2.15215 19.20014 5.95541 1.000 13.10385 87 PRO A CA 1
ATOM 1180 C C . PRO A 1 105 ? -1.99535 19.88147 7.29514 1.000 11.96873 87 PRO A C 1
ATOM 1181 O O . PRO A 1 105 ? -1.83896 21.11151 7.34502 1.000 12.47691 87 PRO A O 1
ATOM 1192 N N . GLU A 1 106 ? -2.05885 19.12022 8.38797 1.000 12.59821 88 GLU A N 1
ATOM 1193 C CA . GLU A 1 106 ? -1.96485 19.70927 9.71778 1.000 12.82347 88 GLU A CA 1
ATOM 1194 C C . GLU A 1 106 ? -0.66409 20.48727 9.89667 1.000 12.34247 88 GLU A C 1
ATOM 1195 O O . GLU A 1 106 ? -0.61281 21.42656 10.69543 1.000 12.41654 88 GLU A O 1
ATOM 1207 N N . PHE A 1 107 ? 0.39381 20.11907 9.16484 1.000 12.27696 89 PHE A N 1
ATOM 1208 C CA . PHE A 1 107 ? 1.65757 20.83772 9.29247 1.000 12.07658 89 PHE A CA 1
ATOM 1209 C C . PHE A 1 107 ? 1.56909 22.27084 8.77920 1.000 11.83140 89 PHE A C 1
ATOM 1210 O O . PHE A 1 107 ? 2.46239 23.07704 9.06815 1.000 12.48784 89 PHE A O 1
ATOM 1227 N N . GLY A 1 108 ? 0.51552 22.60663 8.03828 1.000 12.12194 90 GLY A N 1
ATOM 1228 C CA . GLY A 1 108 ? 0.29145 23.95993 7.58731 1.000 11.80095 90 GLY A CA 1
ATOM 1229 C C . GLY A 1 108 ? 0.02674 24.95416 8.70050 1.000 11.81768 90 GLY A C 1
ATOM 1230 O O . GLY A 1 108 ? 0.06267 26.16153 8.45583 1.000 11.96767 90 GLY A O 1
ATOM 1234 N N . VAL A 1 109 ? -0.20004 24.47105 9.92241 1.000 11.29892 91 VAL A N 1
ATOM 1235 C CA . VAL A 1 109 ? -0.47554 25.35901 11.04889 1.000 10.94478 91 VAL A CA 1
ATOM 1236 C C . VAL A 1 109 ? 0.63243 26.39355 11.21789 1.000 10.79867 91 VAL A C 1
ATOM 1237 O O . VAL A 1 109 ? 0.36581 27.54271 11.57878 1.000 11.62975 91 VAL A O 1
ATOM 1250 N N . PHE A 1 110 ? 1.88686 26.02054 10.94788 1.000 10.60767 92 PHE A N 1
ATOM 1251 C CA . PHE A 1 110 ? 2.99246 26.92816 11.24877 1.000 11.42221 92 PHE A CA 1
ATOM 1252 C C . PHE A 1 110 ? 3.14347 28.06041 10.25177 1.000 11.27276 92 PHE A C 1
ATOM 1253 O O . PHE A 1 110 ? 3.92971 28.97457 10.51121 1.000 12.18562 92 PHE A O 1
ATOM 1270 N N . ASP A 1 111 ? 2.39100 28.04659 9.15636 1.000 10.62609 93 ASP A N 1
ATOM 1271 C CA . ASP A 1 111 ? 2.38977 29.15012 8.21300 1.000 10.78734 93 ASP A CA 1
ATOM 1272 C C . ASP A 1 111 ? 1.36064 30.20879 8.57195 1.000 11.32384 93 ASP A C 1
ATOM 1273 O O . ASP A 1 111 ? 1.26232 31.22436 7.87563 1.000 11.78505 93 ASP A O 1
ATOM 1282 N N . LEU A 1 112 ? 0.63686 30.01913 9.65861 1.000 11.24042 94 LEU A N 1
ATOM 1283 C CA . LEU A 1 112 ? -0.23837 31.07037 10.15147 1.000 11.65782 94 LEU A CA 1
ATOM 1284 C C . LEU A 1 112 ? 0.59287 32.15936 10.82563 1.000 11.27908 94 LEU A C 1
ATOM 1285 O O . LEU A 1 112 ? 1.52142 31.85646 11.59114 1.000 12.79675 94 LEU A O 1
ATOM 1301 N N . PRO A 1 113 ? 0.29455 33.42301 10.57395 1.000 10.94966 95 PRO A N 1
ATOM 1302 C CA . PRO A 1 113 ? 1.09646 34.49333 11.16122 1.000 11.23751 95 PRO A CA 1
ATOM 1303 C C . PRO A 1 113 ? 0.89688 34.63281 12.65939 1.000 11.53937 95 PRO A C 1
ATOM 1304 O O . PRO A 1 113 ? -0.18701 34.39737 13.19243 1.000 12.76614 95 PRO A O 1
ATOM 1315 N N . PHE A 1 114 ? 1.96039 35.07901 13.32076 1.000 11.57167 96 PHE A N 1
ATOM 1316 C CA . PHE A 1 114 ? 1.90803 35.52494 14.71244 1.000 13.62751 96 PHE A CA 1
ATOM 1317 C C . PHE A 1 114 ? 1.45165 34.42721 15.66890 1.000 14.25142 96 PHE A C 1
ATOM 1318 O O . PHE A 1 114 ? 0.86529 34.70330 16.70426 1.000 17.07702 96 PHE A O 1
ATOM 1335 N N . LEU A 1 115 ? 1.76862 33.17552 15.35279 1.000 13.49953 97 LEU A N 1
ATOM 1336 C CA . LEU A 1 115 ? 1.39744 32.05711 16.20722 1.000 14.73729 97 LEU A CA 1
ATOM 1337 C C . LEU A 1 115 ? 2.21190 32.04330 17.49584 1.000 15.13875 97 LEU A C 1
ATOM 1338 O O . LEU A 1 115 ? 1.66557 31.77458 18.57175 1.000 17.07793 97 LEU A O 1
ATOM 1354 N N . PHE A 1 116 ? 3.51766 32.28508 17.40931 1.000 14.23282 98 PHE A N 1
ATOM 1355 C CA . PHE A 1 116 ? 4.41502 32.15924 18.55098 1.000 14.00781 98 PHE A CA 1
ATOM 1356 C C . PHE A 1 116 ? 4.99917 33.52886 18.87511 1.000 14.56822 98 PHE A C 1
ATOM 1357 O O . PHE A 1 116 ? 5.66523 34.13225 18.02617 1.000 15.73475 98 PHE A O 1
ATOM 1374 N N . ASP A 1 117 ? 4.82050 33.99128 20.11722 1.000 15.17916 99 ASP A N 1
ATOM 1375 C CA . ASP A 1 117 ? 5.30293 35.32384 20.46442 1.000 16.54320 99 ASP A CA 1
ATOM 1376 C C . ASP A 1 117 ? 6.82716 35.41852 20.42592 1.000 16.04224 99 ASP A C 1
ATOM 1377 O O . ASP A 1 117 ? 7.37021 36.50995 20.20428 1.000 16.73830 99 ASP A O 1
ATOM 1386 N N . ASN A 1 118 ? 7.52792 34.32129 20.68059 1.000 15.25023 100 ASN A N 1
ATOM 1387 C CA . ASN A 1 118 ? 8.98194 34.34590 20.76882 1.000 14.55962 100 ASN A CA 1
ATOM 1388 C C . ASN A 1 118 ? 9.48918 32.91295 20.70964 1.000 13.83749 100 ASN A C 1
ATOM 1389 O O . ASN A 1 118 ? 8.71092 31.95766 20.65584 1.000 13.11225 100 ASN A O 1
ATOM 1400 N N . GLU A 1 119 ? 10.81439 32.78046 20.71682 1.000 15.14985 101 GLU A N 1
ATOM 1401 C CA . GLU A 1 119 ? 11.43680 31.47564 20.52254 1.000 16.14828 101 GLU A CA 1
ATOM 1402 C C . GLU A 1 119 ? 11.22905 30.54604 21.70790 1.000 15.26644 101 GLU A C 1
ATOM 1403 O O . GLU A 1 119 ? 11.25757 29.32331 21.53817 1.000 15.25100 101 GLU A O 1
ATOM 1415 N N . LYS A 1 120 ? 11.05474 31.10016 22.91095 1.000 16.48127 102 LYS A N 1
ATOM 1416 C CA . LYS A 1 120 ? 10.80580 30.26327 24.07822 1.000 17.92327 102 LYS A CA 1
ATOM 1417 C C . LYS A 1 120 ? 9.44249 29.59718 23.97284 1.000 15.52407 102 LYS A C 1
ATOM 1418 O O . LYS A 1 120 ? 9.29973 28.40932 24.27702 1.000 15.87939 102 LYS A O 1
ATOM 1437 N N . VAL A 1 121 ? 8.43554 30.35548 23.54221 1.000 14.99350 103 VAL A N 1
ATOM 1438 C CA . VAL A 1 121 ? 7.11446 29.78967 23.28207 1.000 13.25732 103 VAL A CA 1
ATOM 1439 C C . VAL A 1 121 ? 7.20650 28.70824 22.21228 1.000 12.90206 103 VAL A C 1
ATOM 1440 O O . VAL A 1 121 ? 6.64670 27.61710 22.36823 1.000 13.41053 103 VAL A O 1
ATOM 1453 N N . ALA A 1 122 ? 7.92596 28.98630 21.11783 1.000 11.91649 104 ALA A N 1
ATOM 1454 C CA . ALA A 1 122 ? 8.09013 28.00151 20.05364 1.000 12.05431 104 ALA A CA 1
ATOM 1455 C C . ALA A 1 122 ? 8.70406 26.70311 20.57473 1.000 12.41609 104 ALA A C 1
ATOM 1456 O O . ALA A 1 122 ? 8.18607 25.61851 20.30767 1.000 13.06193 104 ALA A O 1
ATOM 1463 N N . ASP A 1 123 ? 9.82374 26.79838 21.30101 1.000 12.65119 105 ASP A N 1
ATOM 1464 C CA . ASP A 1 123 ? 10.46451 25.60007 21.83933 1.000 13.14094 105 ASP A CA 1
ATOM 1465 C C . ASP A 1 123 ? 9.47536 24.79951 22.68309 1.000 12.90616 105 ASP A C 1
ATOM 1466 O O . ASP A 1 123 ? 9.36926 23.57726 22.56538 1.000 13.73135 105 ASP A O 1
ATOM 1475 N N . THR A 1 124 ? 8.73451 25.48184 23.55139 1.000 13.15427 106 THR A N 1
ATOM 1476 C CA . THR A 1 124 ? 7.83100 24.78086 24.46505 1.000 13.62915 106 THR A CA 1
ATOM 1477 C C . THR A 1 124 ? 6.74628 24.05030 23.68519 1.000 13.18168 106 THR A C 1
ATOM 1478 O O . THR A 1 124 ? 6.45893 22.87553 23.94126 1.000 14.48057 106 THR A O 1
ATOM 1489 N N . VAL A 1 125 ? 6.11607 24.73969 22.73280 1.000 12.69696 107 VAL A N 1
ATOM 1490 C CA . VAL A 1 125 ? 5.02808 24.12700 21.98931 1.000 12.90229 107 VAL A CA 1
ATOM 1491 C C . VAL A 1 125 ? 5.54581 22.97074 21.15357 1.000 13.08514 107 VAL A C 1
ATOM 1492 O O . VAL A 1 125 ? 4.96915 21.87438 21.15514 1.000 13.39798 107 VAL A O 1
ATOM 1505 N N . LEU A 1 126 ? 6.65380 23.19385 20.43638 1.000 12.27045 108 LEU A N 1
ATOM 1506 C CA . LEU A 1 126 ? 7.14543 22.16923 19.51533 1.000 11.77474 108 LEU A CA 1
ATOM 1507 C C . LEU A 1 126 ? 7.65084 20.93838 20.26072 1.000 12.28380 108 LEU A C 1
ATOM 1508 O O . LEU A 1 126 ? 7.47543 19.80623 19.79187 1.000 13.19435 108 LEU A O 1
ATOM 1524 N N . ASP A 1 127 ? 8.31267 21.14326 21.39754 1.000 13.16875 109 ASP A N 1
ATOM 1525 C CA . ASP A 1 127 ? 8.84011 20.03648 22.18083 1.000 13.54810 109 ASP A CA 1
ATOM 1526 C C . ASP A 1 127 ? 7.77740 19.37950 23.05630 1.000 14.37546 109 ASP A C 1
ATOM 1527 O O . ASP A 1 127 ? 8.05927 18.34958 23.69174 1.000 16.31635 109 ASP A O 1
ATOM 1536 N N . GLY A 1 128 ? 6.57175 19.94573 23.09783 1.000 14.41046 110 GLY A N 1
ATOM 1537 C CA . GLY A 1 128 ? 5.50038 19.43219 23.91560 1.000 14.76376 110 GLY A CA 1
ATOM 1538 C C . GLY A 1 128 ? 4.50988 18.62406 23.10731 1.000 14.11735 110 GLY A C 1
ATOM 1539 O O . GLY A 1 128 ? 4.74192 18.28941 21.94403 1.000 14.23673 110 GLY A O 1
ATOM 1543 N N . PRO A 1 129 ? 3.37128 18.30650 23.71964 1.000 14.95399 111 PRO A N 1
ATOM 1544 C CA . PRO A 1 129 ? 2.44381 17.35033 23.09638 1.000 15.09183 111 PRO A CA 1
ATOM 1545 C C . PRO A 1 129 ? 1.87837 17.78633 21.76370 1.000 14.06549 111 PRO A C 1
ATOM 1546 O O . PRO A 1 129 ? 1.59714 16.90866 20.93737 1.000 15.67824 111 PRO A O 1
ATOM 1557 N N . GLU A 1 130 ? 1.67649 19.08630 21.52404 1.000 14.25923 112 GLU A N 1
ATOM 1558 C CA . GLU A 1 130 ? 1.11781 19.47879 20.23382 1.000 14.13632 112 GLU A CA 1
ATOM 1559 C C . GLU A 1 130 ? 2.14111 19.31817 19.11743 1.000 13.24083 112 GLU A C 1
ATOM 1560 O O . GLU A 1 130 ? 1.79279 18.92165 18.00046 1.000 14.81497 112 GLU A O 1
ATOM 1572 N N . GLY A 1 131 ? 3.41004 19.60805 19.40709 1.000 13.97455 113 GLY A N 1
ATOM 1573 C CA . GLY A 1 131 ? 4.45813 19.31481 18.45352 1.000 12.86005 113 GLY A CA 1
ATOM 1574 C C . GLY A 1 131 ? 4.57955 17.83142 18.19270 1.000 13.02314 113 GLY A C 1
ATOM 1575 O O . GLY A 1 131 ? 4.75719 17.39871 17.04498 1.000 13.23549 113 GLY A O 1
ATOM 1579 N N . LYS A 1 132 ? 4.44794 17.02036 19.25138 1.000 13.84778 114 LYS A N 1
ATOM 1580 C CA . LYS A 1 132 ? 4.59735 15.57941 19.09792 1.000 14.87947 114 LYS A CA 1
ATOM 1581 C C . LYS A 1 132 ? 3.45173 14.98073 18.29243 1.000 14.34558 114 LYS A C 1
ATOM 1582 O O . LYS A 1 132 ? 3.66213 14.03733 17.52632 1.000 14.80572 114 LYS A O 1
ATOM 1601 N N . LYS A 1 133 ? 2.23107 15.49312 18.47241 1.000 14.37868 115 LYS A N 1
ATOM 1602 C CA . LYS A 1 133 ? 1.09735 14.98894 17.70560 1.000 16.24238 115 LYS A CA 1
ATOM 1603 C C . LYS A 1 133 ? 1.37754 15.07017 16.21305 1.000 14.46283 115 LYS A C 1
ATOM 1604 O O . LYS A 1 133 ? 1.00245 14.17488 15.45062 1.000 15.60442 115 LYS A O 1
ATOM 1623 N N . LEU A 1 134 ? 2.03035 16.14712 15.77566 1.000 13.08825 116 LEU A N 1
ATOM 1624 C CA . LEU A 1 134 ? 2.33900 16.31770 14.36382 1.000 13.00666 116 LEU A CA 1
ATOM 1625 C C . LEU A 1 134 ? 3.47905 15.39351 13.94834 1.000 12.92460 116 LEU A C 1
ATOM 1626 O O . LEU A 1 134 ? 3.39711 14.72858 12.91064 1.000 13.34881 116 LEU A O 1
ATOM 1642 N N . LEU A 1 135 ? 4.54862 15.30938 14.75180 1.000 12.43191 117 LEU A N 1
ATOM 1643 C CA . LEU A 1 135 ? 5.61829 14.37892 14.40007 1.000 12.92520 117 LEU A CA 1
ATOM 1644 C C . LEU A 1 135 ? 5.09656 12.95302 14.30915 1.000 13.75584 117 LEU A C 1
ATOM 1645 O O . LEU A 1 135 ? 5.58231 12.16109 13.48908 1.000 13.79759 117 LEU A O 1
ATOM 1661 N N . ASP A 1 136 ? 4.11473 12.60124 15.14574 1.000 14.40366 118 ASP A N 1
ATOM 1662 C CA . ASP A 1 136 ? 3.58840 11.23764 15.13665 1.000 15.51016 118 ASP A CA 1
ATOM 1663 C C . ASP A 1 136 ? 2.85543 10.88240 13.84286 1.000 15.69034 118 ASP A C 1
ATOM 1664 O O . ASP A 1 136 ? 2.56402 9.69910 13.60656 1.000 16.28342 118 ASP A O 1
ATOM 1673 N N . LYS A 1 137 ? 2.52984 11.86852 13.01002 1.000 14.25754 119 LYS A N 1
ATOM 1674 C CA . LYS A 1 137 ? 1.88559 11.61901 11.72387 1.000 14.81715 119 LYS A CA 1
ATOM 1675 C C . LYS A 1 137 ? 2.87396 11.24876 10.62269 1.000 14.53662 119 LYS A C 1
ATOM 1676 O O . LYS A 1 137 ? 2.44940 10.81205 9.54330 1.000 15.23541 119 LYS A O 1
ATOM 1695 N N . LEU A 1 138 ? 4.16496 11.38086 10.87126 1.000 13.80127 120 LEU A N 1
ATOM 1696 C CA . LEU A 1 138 ? 5.15768 11.18044 9.82852 1.000 13.65843 120 LEU A CA 1
ATOM 1697 C C . LEU A 1 138 ? 5.39574 9.71210 9.47308 1.000 14.42441 120 LEU A C 1
ATOM 1698 O O . LEU A 1 138 ? 5.56718 9.41013 8.28297 1.000 14.26593 120 LEU A O 1
ATOM 1714 N N . PRO A 1 139 ? 5.41180 8.77088 10.43572 1.000 14.65204 121 PRO A N 1
ATOM 1715 C CA . PRO A 1 139 ? 5.72665 7.38050 10.05851 1.000 15.38837 121 PRO A CA 1
ATOM 1716 C C . PRO A 1 139 ? 4.79922 6.80218 9.01409 1.000 15.61049 121 PRO A C 1
ATOM 1717 O O . PRO A 1 139 ? 5.25757 6.04740 8.14806 1.000 15.78813 121 PRO A O 1
ATOM 1728 N N . ALA A 1 140 ? 3.51222 7.15282 9.04130 1.000 15.55959 122 ALA A N 1
ATOM 1729 C CA . ALA A 1 140 ? 2.60023 6.62514 8.03003 1.000 17.46936 122 ALA A CA 1
ATOM 1730 C C . ALA A 1 140 ? 2.95086 7.10653 6.62441 1.000 17.89878 122 ALA A C 1
ATOM 1731 O O . ALA A 1 140 ? 2.50549 6.49602 5.64500 1.000 19.10487 122 ALA A O 1
ATOM 1738 N N . LYS A 1 141 ? 3.72717 8.18292 6.50026 1.000 17.65151 123 LYS A N 1
ATOM 1739 C CA . LYS A 1 141 ? 4.19109 8.66961 5.21059 1.000 17.86512 123 LYS A CA 1
ATOM 1740 C C . LYS A 1 141 ? 5.61629 8.22516 4.89553 1.000 17.03980 123 LYS A C 1
ATOM 1741 O O . LYS A 1 141 ? 6.19193 8.69339 3.91138 1.000 19.00525 123 LYS A O 1
ATOM 1760 N N . GLY A 1 142 ? 6.21023 7.35698 5.70994 1.000 15.82151 124 GLY A N 1
ATOM 1761 C CA . GLY A 1 142 ? 7.55721 6.88762 5.43309 1.000 15.90536 124 GLY A CA 1
ATOM 1762 C C . GLY A 1 142 ? 8.65472 7.72830 6.03049 1.000 14.35672 124 GLY A C 1
ATOM 1763 O O . GLY A 1 142 ? 9.81206 7.60368 5.61058 1.000 14.11504 124 GLY A O 1
ATOM 1767 N N . LEU A 1 143 ? 8.33638 8.57560 7.00103 1.000 13.86359 125 LEU A N 1
ATOM 1768 C CA . LEU A 1 143 ? 9.29390 9.49516 7.58405 1.000 13.78368 125 LEU A CA 1
ATOM 1769 C C . LEU A 1 143 ? 9.28555 9.38547 9.09804 1.000 13.53384 125 LEU A C 1
ATOM 1770 O O . LEU A 1 143 ? 8.25906 9.08975 9.70989 1.000 13.93422 125 LEU A O 1
ATOM 1786 N N . ILE A 1 144 ? 10.43306 9.68767 9.69888 1.000 13.98820 126 ILE A N 1
ATOM 1787 C CA . ILE A 1 144 ? 10.57366 9.78305 11.14794 1.000 14.23704 126 ILE A CA 1
ATOM 1788 C C . ILE A 1 144 ? 10.95574 11.21313 11.48447 1.000 12.98060 126 ILE A C 1
ATOM 1789 O O . ILE A 1 144 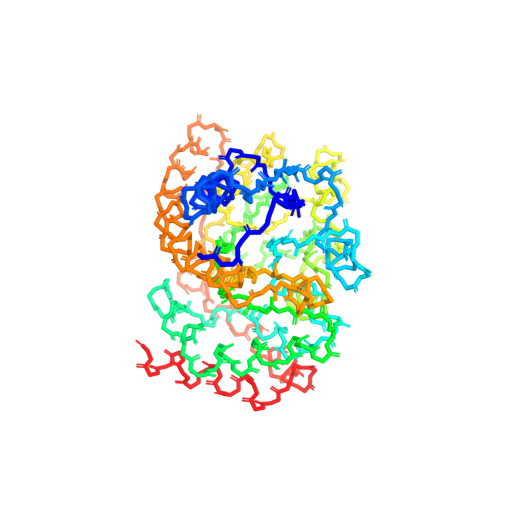? 11.96012 11.72359 10.97997 1.000 13.25062 126 ILE A O 1
ATOM 1805 N N . GLY A 1 145 ? 10.12472 11.87172 12.27890 1.000 13.05979 127 GLY A N 1
ATOM 1806 C CA . GLY A 1 145 ? 10.46823 13.17899 12.79315 1.000 13.08119 127 GLY A CA 1
ATOM 1807 C C . GLY A 1 145 ? 11.30210 13.03868 14.04233 1.000 13.00692 127 GLY A C 1
ATOM 1808 O O . GLY A 1 145 ? 10.77042 12.81183 15.13342 1.000 14.06846 127 GLY A O 1
ATOM 1812 N N . LEU A 1 146 ? 12.62401 13.13317 13.89081 1.000 12.42204 128 LEU A N 1
ATOM 1813 C CA . LEU A 1 146 ? 13.50346 12.96315 15.04410 1.000 11.89907 128 LEU A CA 1
ATOM 1814 C C . LEU A 1 146 ? 13.24281 14.02551 16.10732 1.000 12.26990 128 LEU A C 1
ATOM 1815 O O . LEU A 1 146 ? 13.17260 13.71374 17.30380 1.000 13.91121 128 LEU A O 1
ATOM 1831 N N . ASN A 1 147 ? 13.10983 15.28080 15.68683 1.000 11.99579 129 ASN A N 1
ATOM 1832 C CA . ASN A 1 147 ? 12.75160 16.40506 16.53820 1.000 12.11326 129 ASN A CA 1
ATOM 1833 C C . ASN A 1 147 ? 12.63380 17.63906 15.65668 1.000 11.09089 129 ASN A C 1
ATOM 1834 O O . ASN A 1 147 ? 12.77119 17.54541 14.43031 1.000 11.22659 129 ASN A O 1
ATOM 1845 N N . TYR A 1 148 ? 12.29004 18.76236 16.25555 1.000 11.18327 130 TYR A N 1
ATOM 1846 C CA . TYR A 1 148 ? 12.20229 20.02486 15.54151 1.000 10.82027 130 TYR A CA 1
ATOM 1847 C C . TYR A 1 148 ? 13.48125 20.82803 15.73725 1.000 11.15992 130 TYR A C 1
ATOM 1848 O O . TYR A 1 148 ? 14.04305 20.88674 16.83858 1.000 11.69517 130 TYR A O 1
ATOM 1866 N N . TRP A 1 149 ? 13.93718 21.44553 14.65727 1.000 10.56247 131 TRP A N 1
ATOM 1867 C CA . TRP A 1 149 ? 15.00646 22.42953 14.68155 1.000 10.73952 131 TRP A CA 1
ATOM 1868 C C . TRP A 1 149 ? 14.37980 23.78602 14.37566 1.000 10.44141 131 TRP A C 1
ATOM 1869 O O . TRP A 1 149 ? 13.19033 23.88395 14.06739 1.000 11.06848 131 TRP A O 1
ATOM 1890 N N . GLU A 1 150 ? 15.16964 24.84622 14.47437 1.000 10.49738 132 GLU A N 1
ATOM 1891 C CA . GLU A 1 150 ? 14.65023 26.19278 14.26439 1.000 10.80029 132 GLU A CA 1
ATOM 1892 C C . GLU A 1 150 ? 15.04630 26.73756 12.89855 1.000 10.22285 132 GLU A C 1
ATOM 1893 O O . GLU A 1 150 ? 16.22864 26.95913 12.62656 1.000 10.71744 132 GLU A O 1
ATOM 1905 N N . ASN A 1 151 ? 14.05721 26.99981 12.05029 1.000 9.41585 133 ASN A N 1
ATOM 1906 C CA . ASN A 1 151 ? 14.31319 27.84918 10.88734 1.000 9.91125 133 ASN A CA 1
ATOM 1907 C C . ASN A 1 151 ? 14.23790 29.29338 11.38166 1.000 10.63950 133 ASN A C 1
ATOM 1908 O O . ASN A 1 151 ? 15.26293 29.97658 11.47383 1.000 10.76114 133 ASN A O 1
ATOM 1919 N N . GLY A 1 152 ? 13.05355 29.74565 11.79718 1.000 10.64052 134 GLY A N 1
ATOM 1920 C CA . GLY A 1 152 ? 12.95122 30.90549 12.64701 1.000 10.89051 134 GLY A CA 1
ATOM 1921 C C . GLY A 1 152 ? 11.88351 31.87525 12.21410 1.000 9.69054 134 GLY A C 1
ATOM 1922 O O . GLY A 1 152 ? 11.01511 31.57102 11.39067 1.000 10.20243 134 GLY A O 1
ATOM 1926 N N . PHE A 1 153 ? 11.95691 33.06296 12.79256 1.000 10.60439 135 PHE A N 1
ATOM 1927 C CA . PHE A 1 153 ? 11.06180 34.14907 12.42288 1.000 10.42663 135 PHE A CA 1
ATOM 1928 C C . PHE A 1 153 ? 11.45118 34.71401 11.06535 1.000 10.09514 135 PHE A C 1
ATOM 1929 O O . PHE A 1 153 ? 12.62148 35.02553 10.81189 1.000 11.31220 135 PHE A O 1
ATOM 1946 N N . ARG A 1 154 ? 10.45123 34.85943 10.20743 1.000 9.42431 136 ARG A N 1
ATOM 1947 C CA . ARG A 1 154 ? 10.63589 35.27237 8.82376 1.000 9.41520 136 ARG A CA 1
ATOM 1948 C C . ARG A 1 154 ? 10.46099 36.78098 8.67734 1.000 10.06032 136 ARG A C 1
ATOM 1949 O O . ARG A 1 154 ? 9.63072 37.39838 9.34935 1.000 10.26817 136 ARG A O 1
ATOM 1970 N N . ASN A 1 155 ? 11.25837 37.36049 7.77367 1.000 9.43170 137 ASN A N 1
ATOM 1971 C CA . ASN A 1 155 ? 11.29512 38.79659 7.51803 1.000 9.50687 137 ASN A CA 1
ATOM 1972 C C . ASN A 1 155 ? 11.23459 39.05468 6.02416 1.000 9.96417 137 ASN A C 1
ATOM 1973 O O . ASN A 1 155 ? 11.81200 38.30532 5.23793 1.000 10.23120 137 ASN A O 1
ATOM 1984 N N . ILE A 1 156 ? 10.52467 40.10266 5.63903 1.000 10.20534 138 ILE A N 1
ATOM 1985 C CA . ILE A 1 156 ? 10.27516 40.38990 4.22676 1.000 9.92891 138 ILE A CA 1
ATOM 1986 C C . ILE A 1 156 ? 11.44677 41.17046 3.62967 1.000 9.81002 138 ILE A C 1
ATOM 1987 O O . ILE A 1 156 ? 11.84182 42.20670 4.17289 1.000 11.25177 138 ILE A O 1
ATOM 2003 N N . THR A 1 157 ? 11.93896 40.72911 2.47182 1.000 9.34866 139 THR A N 1
ATOM 2004 C CA . THR A 1 157 ? 12.88594 41.49803 1.68299 1.000 9.94570 139 THR A CA 1
ATOM 2005 C C . THR A 1 157 ? 12.28064 41.79198 0.31911 1.000 9.35682 139 THR A C 1
ATOM 2006 O O . THR A 1 157 ? 11.43057 41.04457 -0.15912 1.000 10.22246 139 THR A O 1
ATOM 2017 N N . ASN A 1 158 ? 12.74691 42.85917 -0.33223 1.000 9.71082 140 ASN A N 1
ATOM 2018 C CA . ASN A 1 158 ? 12.35357 43.07471 -1.71552 1.000 10.67078 140 ASN A CA 1
ATOM 2019 C C . ASN A 1 158 ? 13.32235 44.04453 -2.38599 1.000 10.66548 140 ASN A C 1
ATOM 2020 O O . ASN A 1 158 ? 14.22330 44.59958 -1.75064 1.000 11.19367 140 ASN A O 1
ATOM 2031 N N . SER A 1 159 ? 13.11501 44.23115 -3.68885 1.000 11.17253 141 SER A N 1
ATOM 2032 C CA . SER A 1 159 ? 13.94195 45.12644 -4.48952 1.000 12.26836 141 SER A CA 1
ATOM 2033 C C . SER A 1 159 ? 13.15505 46.27129 -5.11865 1.000 13.61601 141 SER A C 1
ATOM 2034 O O . SER A 1 159 ? 13.73137 47.04728 -5.87962 1.000 15.00514 141 SER A O 1
ATOM 2042 N N . ARG A 1 160 ? 11.86605 46.41270 -4.81284 1.000 13.57639 142 ARG A N 1
ATOM 2043 C CA . ARG A 1 160 ? 11.04785 47.46106 -5.40145 1.000 16.01553 142 ARG A CA 1
ATOM 2044 C C . ARG A 1 160 ? 10.97770 48.71770 -4.54114 1.000 16.15505 142 ARG A C 1
ATOM 2045 O O . ARG A 1 160 ? 11.27472 49.81178 -5.03232 1.000 17.84292 142 ARG A O 1
ATOM 2066 N N . HIS A 1 161 ? 10.58529 48.58681 -3.27146 1.000 14.68827 143 HIS A N 1
ATOM 2067 C CA . HIS A 1 161 ? 10.45681 49.75353 -2.40738 1.000 14.29981 143 HIS A CA 1
ATOM 2068 C C . HIS A 1 161 ? 10.44193 49.31870 -0.94560 1.000 12.88062 143 HIS A C 1
ATOM 2069 O O . HIS A 1 161 ? 10.13548 48.16822 -0.61536 1.000 12.95563 143 HIS A O 1
ATOM 2084 N N . GLU A 1 162 ? 10.75703 50.26394 -0.06228 1.000 13.23745 144 GLU A N 1
ATOM 2085 C CA . GLU A 1 162 ? 10.65665 49.97932 1.36617 1.000 13.35488 144 GLU A CA 1
ATOM 2086 C C . GLU A 1 162 ? 9.23978 49.54127 1.72300 1.000 12.77974 144 GLU A C 1
ATOM 2087 O O . GLU A 1 162 ? 8.25632 50.07960 1.20507 1.000 13.83690 144 GLU A O 1
ATOM 2099 N N . ILE A 1 163 ? 9.13870 48.55381 2.60246 1.000 11.59031 145 ILE A N 1
ATOM 2100 C CA . ILE A 1 163 ? 7.86288 48.08247 3.12329 1.000 11.48691 145 ILE A CA 1
ATOM 2101 C C . ILE A 1 163 ? 7.83119 48.41058 4.61126 1.000 11.45758 145 ILE A C 1
ATOM 2102 O O . ILE A 1 163 ? 8.45098 47.72735 5.43167 1.000 12.33681 145 ILE A O 1
ATOM 2118 N N . SER A 1 164 ? 7.10285 49.45476 4.98106 1.000 11.66742 146 SER A N 1
ATOM 2119 C CA . SER A 1 164 ? 6.91204 49.75670 6.38696 1.000 12.38301 146 SER A CA 1
ATOM 2120 C C . SER A 1 164 ? 5.44291 49.81925 6.75436 1.000 12.73774 146 SER A C 1
ATOM 2121 O O . SER A 1 164 ? 5.12047 50.06959 7.91959 1.000 13.04404 146 SER A O 1
ATOM 2129 N N . LYS A 1 165 ? 4.54674 49.61875 5.79714 1.000 11.82686 147 LYS A N 1
ATOM 2130 C CA . LYS A 1 165 ? 3.11273 49.68497 6.02455 1.000 12.29257 147 LYS A CA 1
ATOM 2131 C C . LYS A 1 165 ? 2.46427 48.51922 5.30617 1.000 11.52133 147 LYS A C 1
ATOM 2132 O O . LYS A 1 165 ? 2.97529 48.04267 4.28787 1.000 12.14115 147 LYS A O 1
ATOM 2151 N N . LEU A 1 166 ? 1.32421 48.06634 5.84076 1.000 11.76127 148 LEU A N 1
ATOM 2152 C CA . LEU A 1 166 ? 0.52802 47.07372 5.13418 1.000 11.86054 148 LEU A CA 1
ATOM 2153 C C . LEU A 1 166 ? 0.29358 47.48539 3.68380 1.000 11.23488 148 LEU A C 1
ATOM 2154 O O . LEU A 1 166 ? 0.39767 46.66088 2.76537 1.000 11.79350 148 LEU A O 1
ATOM 2170 N N . ASP A 1 167 ? 0.00099 48.76920 3.46086 1.000 11.44771 149 ASP A N 1
ATOM 2171 C CA . ASP A 1 167 ? -0.27045 49.27934 2.11997 1.000 11.91657 149 ASP A CA 1
ATOM 2172 C C . ASP A 1 167 ? 0.88082 49.00303 1.16764 1.000 11.50680 149 ASP A C 1
ATOM 2173 O O . ASP A 1 167 ? 0.65539 48.84814 -0.03954 1.000 12.82178 149 ASP A O 1
ATOM 2182 N N . ASP A 1 168 ? 2.11709 48.98636 1.68025 1.000 11.27953 150 ASP A N 1
ATOM 2183 C CA . ASP A 1 168 ? 3.29876 48.80574 0.84841 1.000 11.49242 150 ASP A CA 1
ATOM 2184 C C . ASP A 1 168 ? 3.44583 47.38301 0.31328 1.000 12.00169 150 ASP A C 1
ATOM 2185 O O . ASP A 1 168 ? 4.26969 47.15566 -0.57664 1.000 13.25929 150 ASP A O 1
ATOM 2194 N N . ILE A 1 169 ? 2.69755 46.41489 0.83936 1.000 12.49212 151 ILE A N 1
ATOM 2195 C CA . ILE A 1 169 ? 2.76530 45.05240 0.32843 1.000 12.33155 151 ILE A CA 1
ATOM 2196 C C . ILE A 1 169 ? 1.99425 44.93269 -0.97871 1.000 13.13557 151 ILE A C 1
ATOM 2197 O O . ILE A 1 169 ? 2.28025 44.05131 -1.79475 1.000 13.88866 151 ILE A O 1
ATOM 2213 N N . GLY A 1 170 ? 1.01053 45.80018 -1.20018 1.000 14.19629 152 GLY A N 1
ATOM 2214 C CA . GLY A 1 170 ? 0.14070 45.63809 -2.34039 1.000 16.41230 152 GLY A CA 1
ATOM 2215 C C . GLY A 1 170 ? 0.88210 45.58074 -3.64890 1.000 19.86956 152 GLY A C 1
ATOM 2216 O O . GLY A 1 170 ? 1.66588 46.47769 -3.96611 1.000 21.12376 152 GLY A O 1
ATOM 2220 N N . GLY A 1 171 ? 0.65246 44.51478 -4.41676 1.000 21.33490 153 GLY A N 1
ATOM 2221 C CA . GLY A 1 171 ? 1.22851 44.38947 -5.73461 1.000 22.09983 153 GLY A CA 1
ATOM 2222 C C . GLY A 1 171 ? 2.66215 43.91081 -5.77719 1.000 21.59579 153 GLY A C 1
ATOM 2223 O O . GLY A 1 171 ? 3.16007 43.63161 -6.87787 1.000 23.99669 153 GLY A O 1
ATOM 2227 N N . ILE A 1 172 ? 3.35868 43.84133 -4.63033 1.000 18.99145 154 ILE A N 1
ATOM 2228 C CA . ILE A 1 172 ? 4.69820 43.26102 -4.59649 1.000 16.29493 154 ILE A CA 1
ATOM 2229 C C . ILE A 1 172 ? 4.59546 41.82282 -5.05679 1.000 14.72350 154 ILE A C 1
ATOM 2230 O O . ILE A 1 172 ? 3.75807 41.05838 -4.56509 1.000 15.69743 154 ILE A O 1
ATOM 2246 N N . LYS A 1 173 ? 5.46075 41.43475 -5.98519 1.000 13.26211 155 LYS A N 1
ATOM 2247 C CA . LYS A 1 173 ? 5.54321 40.04943 -6.43742 1.000 13.65658 155 LYS A CA 1
ATOM 2248 C C . LYS A 1 173 ? 6.44722 39.32132 -5.45351 1.000 13.17998 155 LYS A C 1
ATOM 2249 O O . LYS A 1 173 ? 7.66649 39.47315 -5.48201 1.000 13.01744 155 LYS A O 1
ATOM 2268 N N . LEU A 1 174 ? 5.84163 38.55764 -4.55912 1.000 11.71276 156 LEU A N 1
ATOM 2269 C CA . LEU A 1 174 ? 6.52346 37.99670 -3.40302 1.000 10.92504 156 LEU A CA 1
ATOM 2270 C C . LEU A 1 174 ? 6.56264 36.47933 -3.53497 1.000 10.64932 156 LEU A C 1
ATOM 2271 O O . LEU A 1 174 ? 5.51966 35.83190 -3.58467 1.000 11.50938 156 LEU A O 1
ATOM 2287 N N . ARG A 1 175 ? 7.75501 35.91645 -3.57580 1.000 9.83546 157 ARG A N 1
ATOM 2288 C CA . ARG A 1 175 ? 7.87293 34.47093 -3.50334 1.000 10.13307 157 ARG A CA 1
ATOM 2289 C C . ARG A 1 175 ? 7.44228 34.00965 -2.11837 1.000 10.18349 157 ARG A C 1
ATOM 2290 O O . ARG A 1 175 ? 7.79082 34.63444 -1.11048 1.000 10.25821 157 ARG A O 1
ATOM 2311 N N . VAL A 1 176 ? 6.69209 32.90545 -2.08298 1.000 10.14688 158 VAL A N 1
ATOM 2312 C CA . VAL A 1 176 ? 6.27393 32.25275 -0.85077 1.000 10.67687 158 VAL A CA 1
ATOM 2313 C C . VAL A 1 176 ? 6.60045 30.76732 -0.93216 1.000 10.43237 158 VAL A C 1
ATOM 2314 O O . VAL A 1 176 ? 6.90079 30.23130 -2.00094 1.000 10.47840 158 VAL A O 1
ATOM 2327 N N . MET A 1 177 ? 6.57712 30.11942 0.23092 1.000 10.02605 159 MET A N 1
ATOM 2328 C CA . MET A 1 177 ? 6.71420 28.67347 0.28696 1.000 10.53063 159 MET A CA 1
ATOM 2329 C C . MET A 1 177 ? 5.48984 28.00389 -0.33079 1.000 11.12273 159 MET A C 1
ATOM 2330 O O . MET A 1 177 ? 4.44999 28.62069 -0.55425 1.000 11.95663 159 MET A O 1
ATOM 2344 N N . GLN A 1 178 ? 5.62536 26.72007 -0.62675 1.000 11.68995 160 GLN A N 1
ATOM 2345 C CA . GLN A 1 178 ? 4.68958 26.05141 -1.52200 1.000 12.32979 160 GLN A CA 1
ATOM 2346 C C . GLN A 1 178 ? 3.61737 25.26984 -0.77339 1.000 12.41400 160 GLN A C 1
ATOM 2347 O O . GLN A 1 178 ? 3.57780 24.04602 -0.78207 1.000 13.80353 160 GLN A O 1
ATOM 2361 N N . ASN A 1 179 ? 2.69722 26.01202 -0.16680 1.000 11.04910 161 ASN A N 1
ATOM 2362 C CA . ASN A 1 179 ? 1.45933 25.41216 0.31969 1.000 12.03655 161 ASN A CA 1
ATOM 2363 C C . ASN A 1 179 ? 0.34311 26.44621 0.30382 1.000 11.33325 161 ASN A C 1
ATOM 2364 O O . ASN A 1 179 ? 0.57179 27.64018 0.11023 1.000 11.38635 161 ASN A O 1
ATOM 2375 N N . GLN A 1 180 ? -0.88628 25.94951 0.45436 1.000 11.22805 162 GLN A N 1
ATOM 2376 C CA . G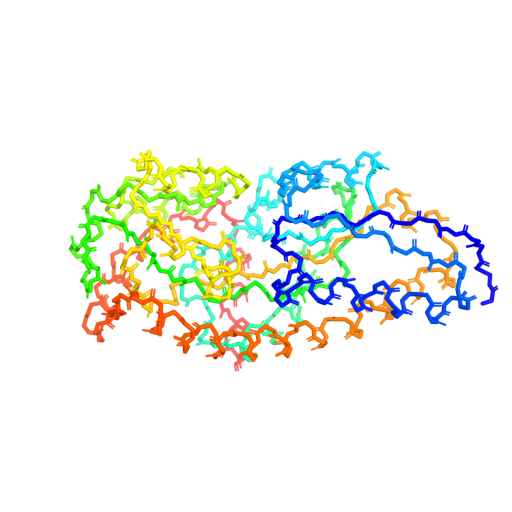LN A 1 180 ? -2.06178 26.80761 0.35367 1.000 11.33148 162 GLN A CA 1
ATOM 2377 C C . GLN A 1 180 ? -2.11301 27.84892 1.46118 1.000 10.83370 162 GLN A C 1
ATOM 2378 O O . GLN A 1 180 ? -2.68600 28.92046 1.27813 1.000 12.85814 162 GLN A O 1
ATOM 2392 N N . VAL A 1 181 ? -1.58968 27.53270 2.63581 1.000 11.07665 163 VAL A N 1
ATOM 2393 C CA . VAL A 1 181 ? -1.62193 28.49510 3.72644 1.000 10.54814 163 VAL A CA 1
ATOM 2394 C C . VAL A 1 181 ? -0.76716 29.71087 3.38723 1.000 10.71864 163 VAL A C 1
ATOM 2395 O O . VAL A 1 181 ? -1.22042 30.84912 3.46464 1.000 11.94304 163 VAL A O 1
ATOM 2408 N N . ALA A 1 182 ? 0.47879 29.47153 2.98279 1.000 11.16868 164 ALA A N 1
ATOM 2409 C CA . ALA A 1 182 ? 1.36813 30.57705 2.65313 1.000 11.74516 164 ALA A CA 1
ATOM 2410 C C . ALA A 1 182 ? 0.81229 31.39518 1.49394 1.000 11.83716 164 ALA A C 1
ATOM 2411 O O . ALA A 1 182 ? 0.81781 32.63441 1.53189 1.000 12.29687 164 ALA A O 1
ATOM 2418 N N . LEU A 1 183 ? 0.30845 30.72475 0.45605 1.000 12.02954 165 LEU A N 1
ATOM 2419 C CA . LEU A 1 183 ? -0.25287 31.45478 -0.67617 1.000 13.02691 165 LEU A CA 1
ATOM 2420 C C . LEU A 1 183 ? -1.44295 32.30099 -0.23682 1.000 11.77975 165 LEU A C 1
ATOM 2421 O O . LEU A 1 183 ? -1.55441 33.47851 -0.60010 1.000 13.31284 165 LEU A O 1
ATOM 2437 N N . SER A 1 184 ? -2.32803 31.72574 0.57266 1.000 11.68132 166 SER A N 1
ATOM 2438 C CA . SER A 1 184 ? -3.53697 32.44573 0.95763 1.000 11.97860 166 SER A CA 1
ATOM 2439 C C . SER A 1 184 ? -3.22873 33.60944 1.88653 1.000 11.38806 166 SER A C 1
ATOM 2440 O O . SER A 1 184 ? -3.83410 34.68347 1.76867 1.000 12.39092 166 SER A O 1
ATOM 2448 N N . VAL A 1 185 ? -2.30129 33.40959 2.83085 1.000 10.36806 167 VAL A N 1
ATOM 2449 C CA . VAL A 1 185 ? -1.93482 34.48603 3.74985 1.000 11.47946 167 VAL A CA 1
ATOM 2450 C C . VAL A 1 185 ? -1.39872 35.68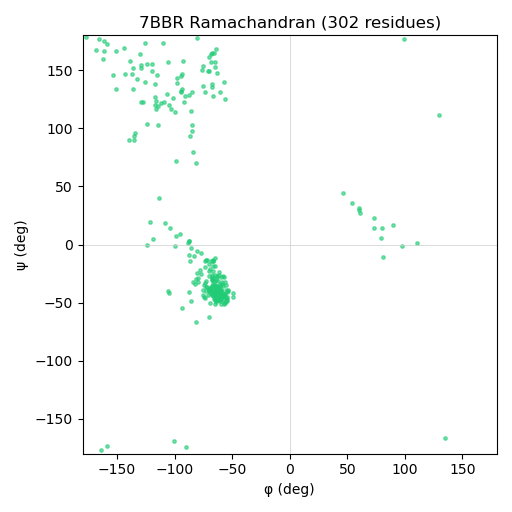393 2.97673 1.000 11.83436 167 VAL A C 1
ATOM 2451 O O . VAL A 1 185 ? -1.83329 36.82409 3.18034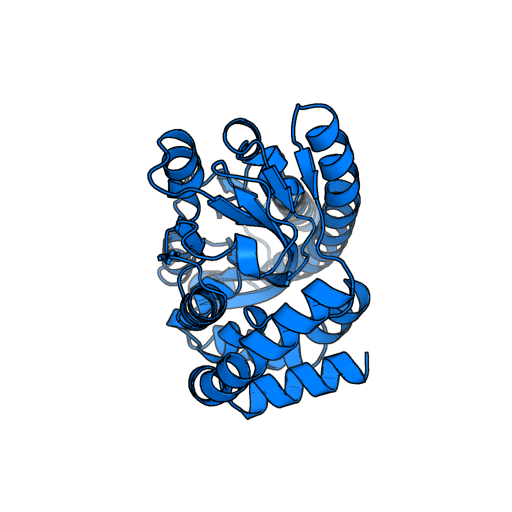 1.000 11.91830 167 VAL A O 1
ATOM 2464 N N . PHE A 1 186 ? -0.43914 35.46535 2.08524 1.000 10.63905 168 PHE A N 1
ATOM 2465 C CA . PHE A 1 186 ? 0.18359 36.60835 1.43202 1.000 11.22474 168 PHE A CA 1
ATOM 2466 C C . PHE A 1 186 ? -0.71861 37.23467 0.37730 1.000 11.68768 168 PHE A C 1
ATOM 2467 O O . PHE A 1 186 ? -0.70150 38.45304 0.21719 1.000 12.16332 168 PHE A O 1
ATOM 2484 N N . LYS A 1 187 ? -1.51072 36.43679 -0.33763 1.000 12.09756 169 LYS A N 1
ATOM 2485 C CA . LYS A 1 187 ? -2.52064 37.03509 -1.20838 1.000 13.84848 169 LYS A CA 1
ATOM 2486 C C . LYS A 1 187 ? -3.48061 37.88368 -0.39255 1.000 13.16059 169 LYS A C 1
ATOM 2487 O O . LYS A 1 187 ? -3.88924 38.97029 -0.82050 1.000 13.73171 169 LYS A O 1
ATOM 2506 N N . GLY A 1 188 ? -3.83690 37.41608 0.80308 1.000 12.56405 170 GLY A N 1
ATOM 2507 C CA . GLY A 1 188 ? -4.74055 38.16593 1.65424 1.000 13.04497 170 GLY A CA 1
ATOM 2508 C C . GLY A 1 188 ? -4.17151 39.49167 2.11649 1.000 13.20110 170 GLY A C 1
ATOM 2509 O O . GLY A 1 188 ? -4.92622 40.40968 2.45305 1.000 13.87094 170 GLY A O 1
ATOM 2513 N N . LEU A 1 189 ? -2.84436 39.59594 2.18850 1.000 13.38988 171 LEU A N 1
ATOM 2514 C CA . LEU A 1 189 ? -2.17561 40.84720 2.51845 1.000 14.51765 171 LEU A CA 1
ATOM 2515 C C . LEU A 1 189 ? -1.91513 41.72539 1.30468 1.000 15.18773 171 LEU A C 1
ATOM 2516 O O . LEU A 1 189 ? -1.31720 42.79516 1.45178 1.000 15.62822 171 LEU A O 1
ATOM 2532 N N . GLY A 1 190 ? -2.35905 41.31185 0.12171 1.000 14.05412 172 GLY A N 1
ATOM 2533 C CA . GLY A 1 190 ? -2.26768 42.13231 -1.06252 1.000 14.08492 172 GLY A CA 1
ATOM 2534 C C . GLY A 1 190 ? -1.09656 41.84379 -1.96029 1.000 14.36005 172 GLY A C 1
ATOM 2535 O O . GLY A 1 190 ? -0.96129 42.49845 -2.99739 1.000 15.38128 172 GLY A O 1
ATOM 2539 N N . ALA A 1 191 ? -0.24595 40.90055 -1.59836 1.000 13.08444 173 ALA A N 1
ATOM 2540 C CA . ALA A 1 191 ? 0.88749 40.55422 -2.43436 1.000 12.45424 173 ALA A CA 1
ATOM 2541 C C . ALA A 1 191 ? 0.43311 39.73535 -3.62903 1.000 13.03141 173 ALA A C 1
ATOM 2542 O O . ALA A 1 191 ? -0.57664 39.03478 -3.58220 1.000 14.00179 173 ALA A O 1
ATOM 2549 N N . ASN A 1 192 ? 1.21470 39.81785 -4.69806 1.000 14.70349 174 ASN A N 1
ATOM 2550 C CA . ASN A 1 192 ? 1.14497 38.88610 -5.81663 1.000 15.84534 174 ASN A CA 1
ATOM 2551 C C . ASN A 1 192 ? 2.05177 37.72676 -5.41524 1.000 14.37413 174 ASN A C 1
ATOM 2552 O O . ASN A 1 192 ? 3.26632 37.76946 -5.59490 1.000 14.77685 174 ASN A O 1
ATOM 2563 N N . ALA A 1 193 ? 1.46331 36.69803 -4.80012 1.000 14.19757 175 ALA A N 1
ATOM 2564 C CA . ALA A 1 193 ? 2.22203 35.62696 -4.15910 1.000 13.78663 175 ALA A CA 1
ATOM 2565 C C . ALA A 1 193 ? 2.57134 34.51760 -5.14232 1.000 13.54843 175 AL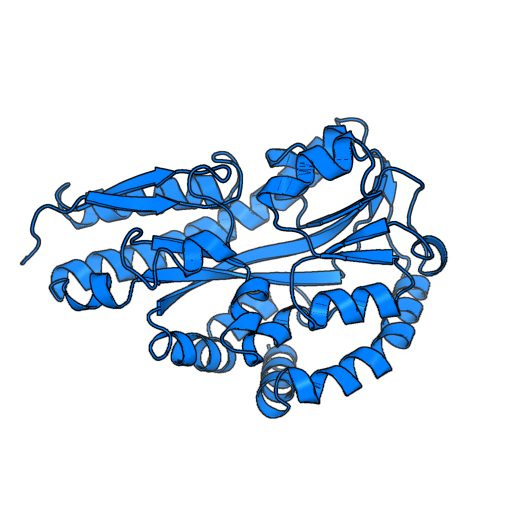A A C 1
ATOM 2566 O O . ALA A 1 193 ? 1.68974 33.99331 -5.82412 1.000 15.16966 175 ALA A O 1
ATOM 2573 N N . ILE A 1 194 ? 3.84932 34.15301 -5.18083 1.000 12.19704 176 ILE A N 1
ATOM 257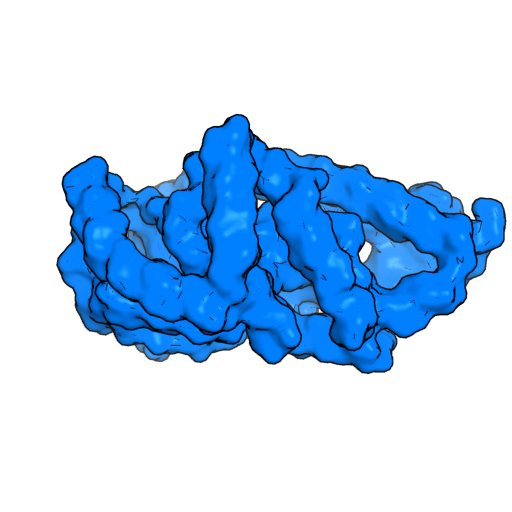4 C CA . ILE A 1 194 ? 4.39144 33.22659 -6.17030 1.000 11.62831 176 ILE A CA 1
ATOM 2575 C C . ILE A 1 194 ? 5.06221 32.07422 -5.43438 1.000 11.86863 176 ILE A C 1
ATOM 2576 O O . ILE A 1 194 ? 6.16347 32.21507 -4.91440 1.000 12.57389 176 ILE A O 1
ATOM 2592 N N . PRO A 1 195 ? 4.42398 30.89906 -5.37577 1.000 11.86876 177 PRO A N 1
ATOM 2593 C CA . PRO A 1 195 ? 5.09534 29.75919 -4.73450 1.000 11.74519 177 PRO A CA 1
ATOM 2594 C C . PRO A 1 195 ? 6.28776 29.34303 -5.58042 1.000 11.64746 177 PRO A C 1
ATOM 2595 O O . PRO A 1 195 ? 6.18506 29.23867 -6.80611 1.000 12.76296 177 PRO A O 1
ATOM 2606 N N . MET A 1 196 ? 7.41773 29.08928 -4.92369 1.000 11.63802 178 MET A N 1
ATOM 2607 C CA . MET A 1 196 ? 8.59404 28.63699 -5.64559 1.000 11.34532 178 MET A CA 1
ATOM 2608 C C . MET A 1 196 ? 9.47658 27.81645 -4.71958 1.000 11.48127 178 MET A C 1
ATOM 2609 O O . MET A 1 196 ? 9.58428 28.16453 -3.53517 1.000 11.95281 178 MET A O 1
ATOM 2623 N N . PRO A 1 197 ? 10.15462 26.78909 -5.22377 1.000 11.93210 179 PRO A N 1
ATOM 2624 C CA . PRO A 1 197 ? 11.14928 26.10220 -4.38418 1.000 12.67777 179 PRO A CA 1
ATOM 2625 C C . PRO A 1 197 ? 12.28949 27.03423 -3.99718 1.000 11.84293 179 PRO A C 1
ATOM 2626 O O . PRO A 1 197 ? 12.70703 27.89699 -4.77453 1.000 12.57525 179 PRO A O 1
ATOM 2637 N N . PHE A 1 198 ? 12.83233 26.79428 -2.80248 1.000 10.76383 180 PHE A N 1
ATOM 2638 C CA . PHE A 1 198 ? 13.88610 27.64578 -2.25302 1.000 11.52785 180 PHE A CA 1
ATOM 2639 C C . PHE A 1 198 ? 15.11753 27.66408 -3.14304 1.000 11.50856 180 PHE A C 1
ATOM 2640 O O . PHE A 1 198 ? 15.80600 28.68352 -3.24822 1.000 11.57647 180 PHE A O 1
ATOM 2657 N N . THR A 1 199 ? 15.42711 26.53985 -3.76960 1.000 12.67327 181 THR A N 1
ATOM 2658 C CA . THR A 1 199 ? 16.62368 26.40669 -4.59222 1.000 13.85801 181 THR A CA 1
ATOM 2659 C C . THR A 1 199 ? 16.58808 27.26977 -5.84391 1.000 13.84336 181 THR A C 1
ATOM 2660 O O . THR A 1 199 ? 17.63073 27.43239 -6.47875 1.000 15.77576 181 THR A O 1
ATOM 2671 N N . GLU A 1 200 ? 15.43371 27.81119 -6.22949 1.000 13.86929 182 GLU A N 1
ATOM 2672 C CA . GLU A 1 200 ? 15.31969 28.69340 -7.38238 1.000 15.08470 182 GLU A CA 1
ATOM 2673 C C . GLU A 1 200 ? 15.28419 30.16613 -6.98652 1.000 13.69601 182 GLU A C 1
ATOM 2674 O O . GLU A 1 200 ? 15.20240 31.04587 -7.86152 1.000 14.77260 182 GLU A O 1
ATOM 2686 N N . LEU A 1 201 ? 15.34086 30.45016 -5.69118 1.000 12.92544 183 LEU A N 1
ATOM 2687 C CA . LEU A 1 201 ? 14.97932 31.76654 -5.17883 1.000 11.99067 183 LEU A CA 1
ATOM 2688 C C . LEU A 1 201 ? 16.03448 32.82397 -5.48027 1.000 12.00188 183 LEU A C 1
ATOM 2689 O O . LEU A 1 201 ? 15.69067 33.92849 -5.91428 1.000 12.42542 183 LEU A O 1
ATOM 2705 N N . PHE A 1 202 ? 17.31686 32.53351 -5.26129 1.000 12.75643 184 PHE A N 1
ATOM 2706 C CA . PHE A 1 202 ? 18.31558 33.56578 -5.51329 1.000 13.22833 184 PHE A CA 1
ATOM 2707 C C . PHE A 1 202 ? 18.20453 34.09850 -6.94674 1.000 13.60019 184 PHE A C 1
ATOM 2708 O O . PHE A 1 202 ? 18.18477 35.31327 -7.17656 1.000 13.87165 184 PHE A O 1
ATOM 2725 N N . THR A 1 203 ? 18.13411 33.20389 -7.92904 1.000 15.05243 185 THR A N 1
ATOM 2726 C CA . THR A 1 203 ? 18.07677 33.64751 -9.31642 1.000 15.90742 185 THR A CA 1
ATOM 2727 C C . THR A 1 203 ? 16.81011 34.44736 -9.60358 1.000 14.52223 185 THR A C 1
ATOM 2728 O O . THR A 1 203 ? 16.84469 35.41459 -10.36932 1.000 16.05707 185 THR A O 1
ATOM 2739 N N . ALA A 1 204 ? 15.68493 34.06616 -8.99915 1.000 13.15176 186 ALA A N 1
ATOM 2740 C CA . ALA A 1 204 ? 14.44541 34.80078 -9.22479 1.000 14.21966 186 ALA A CA 1
ATOM 2741 C C . ALA A 1 204 ? 14.54415 36.21639 -8.67786 1.000 13.66927 186 ALA A C 1
ATOM 2742 O O . ALA A 1 204 ? 14.02418 37.16925 -9.28096 1.000 15.61911 186 ALA A O 1
ATOM 2749 N N . LEU A 1 205 ? 15.19740 36.37335 -7.52005 1.000 12.66893 187 LEU A N 1
ATOM 2750 C CA . LEU A 1 205 ? 15.40927 37.71373 -6.97431 1.000 12.37038 187 LEU A CA 1
ATOM 2751 C C . LEU A 1 205 ? 16.36894 38.50518 -7.84312 1.000 14.01028 187 LEU A C 1
ATOM 2752 O O . LEU A 1 205 ? 16.13545 39.68855 -8.12289 1.000 14.74834 187 LEU A O 1
ATOM 2768 N N . GLU A 1 206 ? 17.45587 37.86446 -8.28186 1.000 14.64183 188 GLU A N 1
ATOM 2769 C CA . GLU A 1 206 ? 18.48962 38.56881 -9.03021 1.000 17.87662 188 GLU A CA 1
ATOM 2770 C C . GLU A 1 206 ? 17.96095 39.06549 -10.36314 1.000 17.77674 188 GLU A C 1
ATOM 2771 O O . GLU A 1 206 ? 18.27233 40.18420 -10.78427 1.000 19.51870 188 GLU A O 1
ATOM 2783 N N . THR A 1 207 ? 17.15367 38.25941 -11.03535 1.000 17.40183 189 THR A N 1
ATOM 2784 C CA . THR A 1 207 ? 16.60798 38.63506 -12.33387 1.000 17.97585 189 THR A CA 1
ATOM 2785 C C . THR A 1 207 ? 15.33596 39.46128 -12.20443 1.000 17.75340 189 THR A C 1
ATOM 2786 O O . THR A 1 207 ? 14.78768 39.90818 -13.21556 1.000 19.33132 189 THR A O 1
ATOM 2797 N N . LYS A 1 208 ? 14.86980 39.68208 -10.98195 1.000 16.71244 190 LYS A N 1
ATOM 2798 C CA . LYS A 1 208 ? 13.62759 40.40138 -10.71288 1.000 16.20705 190 LYS A CA 1
ATOM 2799 C C . LYS A 1 208 ? 12.41402 39.70382 -11.32650 1.000 15.98780 190 LYS A C 1
ATOM 2800 O O . LYS A 1 208 ? 11.39604 40.33266 -11.60929 1.000 16.67975 190 LYS A O 1
ATOM 2819 N N . THR A 1 209 ? 12.49257 38.38338 -11.49259 1.000 15.62607 191 THR A N 1
ATOM 2820 C CA . THR A 1 209 ? 11.29729 37.61550 -11.83078 1.000 16.35548 191 THR A CA 1
ATOM 2821 C C . THR A 1 209 ? 10.28347 37.68236 -10.69383 1.000 14.74722 191 THR A C 1
ATOM 2822 O O . THR A 1 209 ? 9.07011 37.63915 -10.92347 1.000 16.30738 191 THR A O 1
ATOM 2833 N N . VAL A 1 210 ? 10.76515 37.80552 -9.46075 1.000 13.57397 192 VAL A N 1
ATOM 2834 C CA . VAL A 1 210 ? 9.96164 38.21542 -8.31525 1.000 12.53202 192 VAL A CA 1
ATOM 2835 C C . VAL A 1 210 ? 10.62653 39.44100 -7.69569 1.000 12.11617 192 VAL A C 1
ATOM 2836 O O . VAL A 1 210 ? 11.82950 39.66305 -7.84466 1.000 13.49565 192 VAL A O 1
ATOM 2849 N N . ASP A 1 211 ? 9.82390 40.24540 -6.99612 1.000 11.94598 193 ASP A N 1
ATOM 2850 C CA . ASP A 1 211 ? 10.35591 41.41817 -6.31966 1.000 11.93360 193 ASP A CA 1
ATOM 2851 C C . ASP A 1 211 ? 10.98651 41.08482 -4.97268 1.000 10.85993 193 ASP A C 1
ATOM 2852 O O . ASP A 1 211 ? 11.88169 41.80390 -4.51856 1.000 11.47219 193 ASP A O 1
ATOM 2861 N N . GLY A 1 212 ? 10.50370 40.05157 -4.29071 1.000 10.27569 194 GLY A N 1
ATOM 2862 C CA . GLY A 1 212 ? 10.92218 39.82593 -2.92060 1.000 10.14477 194 GLY A CA 1
ATOM 2863 C C . GLY A 1 212 ? 10.58340 38.43088 -2.45227 1.000 9.69354 194 GLY A C 1
ATOM 2864 O O . GLY A 1 212 ? 10.08469 37.59324 -3.20604 1.000 10.45341 194 GLY A O 1
ATOM 2868 N N . GLN A 1 213 ? 10.89084 38.20113 -1.18263 1.000 9.48394 195 GLN A N 1
ATOM 2869 C CA . GLN A 1 213 ? 10.67209 36.92375 -0.52314 1.000 9.77206 195 GLN A CA 1
ATOM 2870 C C . GLN A 1 213 ? 10.62813 37.19904 0.97533 1.000 9.07419 195 GLN A C 1
ATOM 2871 O O . GLN A 1 213 ? 10.66644 38.35865 1.40795 1.000 9.56055 195 GLN A O 1
ATOM 2885 N N . GLU A 1 214 ? 10.57676 36.13905 1.77856 1.000 8.81689 196 GLU A N 1
ATOM 2886 C CA . GLU A 1 214 ? 10.57850 36.28586 3.22269 1.000 9.19231 196 GLU A CA 1
ATOM 2887 C C . GLU A 1 214 ? 11.22108 35.05349 3.84055 1.000 9.01380 196 GLU A C 1
ATOM 2888 O O . GLU A 1 214 ? 10.93368 33.91953 3.43978 1.000 10.04241 196 GLU A O 1
ATOM 2900 N N . ASN A 1 215 ? 12.12581 35.27712 4.79155 1.000 9.17685 197 ASN A N 1
ATOM 2901 C CA . ASN A 1 215 ? 12.92712 34.20600 5.38192 1.000 9.13385 197 ASN A CA 1
ATOM 2902 C C . ASN A 1 215 ? 13.62663 34.79178 6.60748 1.000 9.67595 197 ASN A C 1
ATOM 2903 O O . ASN A 1 215 ? 13.66040 36.02526 6.77831 1.000 9.52285 197 ASN A O 1
ATOM 2914 N N . PRO A 1 216 ? 14.21215 33.95948 7.47317 1.000 9.45850 198 PRO A N 1
ATOM 2915 C CA . PRO A 1 216 ? 14.97649 34.48596 8.59798 1.000 9.65552 198 PRO A CA 1
ATOM 2916 C C . PRO A 1 216 ? 16.20806 35.24373 8.12127 1.000 9.81059 198 PRO A C 1
ATOM 2917 O O . PRO A 1 216 ? 16.76292 34.98020 7.05348 1.000 10.05901 198 PRO A O 1
ATOM 2928 N N . LEU A 1 217 ? 16.67992 36.13956 8.99054 1.000 9.44758 199 LEU A N 1
ATOM 2929 C CA . LEU A 1 217 ? 17.82824 36.98331 8.66953 1.000 9.96726 199 LEU A CA 1
ATOM 2930 C C . LEU A 1 217 ? 19.06789 36.18675 8.28728 1.000 10.52733 199 LEU A C 1
ATOM 2931 O O . LEU A 1 217 ? 19.78125 36.57914 7.36197 1.000 10.47378 199 LEU A O 1
ATOM 2947 N N . SER A 1 218 ? 19.38168 35.10476 9.00325 1.000 10.52964 200 SER A N 1
ATOM 2948 C CA . SER A 1 218 ? 20.61857 34.38956 8.69375 1.000 10.92565 200 SER A CA 1
ATOM 2949 C C . SER A 1 218 ? 20.56669 33.71299 7.32407 1.000 9.86158 200 SER A C 1
ATOM 2950 O O . SER A 1 218 ? 21.60827 33.49115 6.70174 1.000 10.55326 200 SER A O 1
ATOM 2958 N N . THR A 1 219 ? 19.37410 33.37029 6.84519 1.000 9.41537 201 THR A N 1
ATOM 2959 C CA . THR A 1 219 ? 19.21972 32.85195 5.49285 1.000 9.27078 201 THR A CA 1
ATOM 2960 C C . THR A 1 219 ? 19.34478 33.97357 4.46538 1.000 9.60763 201 THR A C 1
ATOM 2961 O O . THR A 1 219 ? 20.01528 33.81884 3.43953 1.000 10.61953 201 THR A O 1
ATOM 2972 N N . ILE A 1 220 ? 18.71423 35.11672 4.72778 1.000 9.87992 202 ILE A N 1
ATOM 2973 C CA . ILE A 1 220 ? 18.87943 36.27653 3.85661 1.000 10.60637 202 ILE A CA 1
ATOM 2974 C C . ILE A 1 220 ? 20.35841 36.59396 3.67148 1.000 10.44495 202 ILE A C 1
ATOM 2975 O O . ILE A 1 220 ? 20.80030 36.93933 2.56741 1.000 11.42714 202 ILE A O 1
ATOM 2991 N N . GLN A 1 221 ? 21.13843 36.45975 4.75119 1.000 10.42254 203 GLN A N 1
ATOM 2992 C CA . GLN A 1 221 ? 22.58366 36.64801 4.68751 1.000 10.74086 203 GLN A CA 1
ATOM 2993 C C . GLN A 1 221 ? 23.26574 35.51807 3.92878 1.000 11.33053 203 GLN A C 1
ATOM 2994 O O . GLN A 1 221 ? 23.95454 35.75720 2.93045 1.000 12.33506 203 GLN A O 1
ATOM 3008 N N . THR A 1 222 ? 23.15460 34.28382 4.43768 1.000 11.17064 204 THR A N 1
ATOM 3009 C CA . THR A 1 222 ? 24.04278 33.21983 3.97072 1.000 11.95237 204 THR A CA 1
ATOM 3010 C C . THR A 1 222 ? 23.63870 32.64306 2.61796 1.000 11.87466 204 THR A C 1
ATOM 3011 O O . THR A 1 222 ? 24.48849 32.07394 1.92099 1.000 13.17647 204 THR A O 1
ATOM 3022 N N . SER A 1 223 ? 22.37768 32.78627 2.21172 1.000 11.34976 205 SER A N 1
ATOM 3023 C CA . SER A 1 223 ? 21.99869 32.45858 0.83429 1.000 11.89853 205 SER A CA 1
ATOM 3024 C C . SER A 1 223 ? 22.18814 33.63489 -0.11776 1.000 12.46729 205 SER A C 1
ATOM 3025 O O . SER A 1 223 ? 21.84360 33.53191 -1.30180 1.000 13.52609 205 SER A O 1
ATOM 3033 N N . LYS A 1 224 ? 22.71002 34.75549 0.37932 1.000 12.10587 206 LYS A N 1
ATOM 3034 C CA . LYS A 1 224 ? 23.13875 35.90227 -0.41744 1.000 13.09649 206 LYS A CA 1
ATOM 3035 C C . LYS A 1 224 ? 21.97598 36.69373 -0.98500 1.000 12.76398 206 LYS A C 1
ATOM 3036 O O . LYS A 1 224 ? 22.17824 37.57485 -1.84008 1.000 13.21639 206 LYS A O 1
ATOM 3055 N N . PHE A 1 225 ? 20.76206 36.46133 -0.48370 1.000 11.81952 207 PHE A N 1
ATOM 3056 C CA . PHE A 1 225 ? 19.62150 37.19427 -1.00193 1.000 11.86737 207 PHE A CA 1
ATOM 3057 C C . PHE A 1 225 ? 19.80112 38.69802 -0.82386 1.000 11.85445 207 PHE A C 1
ATOM 3058 O O . PHE A 1 225 ? 19.33029 39.49023 -1.65643 1.000 12.37047 207 PHE A O 1
ATOM 3075 N N . TYR A 1 226 ? 20.48397 39.11929 0.24856 1.000 12.45952 208 TYR A N 1
ATOM 3076 C CA . TYR A 1 226 ? 20.63942 40.54444 0.49601 1.000 12.78584 208 TYR A CA 1
ATOM 3077 C C . TYR A 1 226 ? 21.35026 41.24755 -0.65112 1.000 13.35523 208 TYR A C 1
ATOM 3078 O O . TYR A 1 226 ? 21.13734 42.44541 -0.85631 1.000 13.78084 208 TYR A O 1
ATOM 3096 N N . GLU A 1 227 ? 22.20828 40.53782 -1.38414 1.000 13.62047 209 GLU A N 1
ATOM 3097 C CA . GLU A 1 227 ? 22.96319 41.17680 -2.45326 1.000 14.15812 209 GLU A CA 1
ATOM 3098 C C . GLU A 1 227 ? 22.04644 41.74063 -3.51826 1.000 14.25823 209 GLU A C 1
ATOM 3099 O O . GLU A 1 227 ? 22.42471 42.67818 -4.22549 1.000 17.30054 209 GLU A O 1
ATOM 3111 N N . VAL A 1 228 ? 20.85477 41.16700 -3.66259 1.000 13.16218 210 VAL A N 1
ATOM 3112 C CA . VAL A 1 228 ? 19.89838 41.52213 -4.69434 1.000 13.95661 210 VAL A CA 1
ATOM 3113 C C . VAL A 1 228 ? 18.58003 41.98126 -4.08096 1.000 13.07903 210 VAL A C 1
ATOM 3114 O O . VAL A 1 228 ? 17.56367 42.01977 -4.76308 1.000 13.99710 210 VAL A O 1
ATOM 3127 N N . GLN A 1 229 ? 18.61340 42.36720 -2.80003 1.000 11.96609 211 GLN A N 1
ATOM 3128 C CA . GLN A 1 229 ? 17.43279 42.83269 -2.07251 1.000 11.15057 211 GLN A CA 1
ATOM 3129 C C . GLN A 1 229 ? 17.83034 44.02145 -1.20569 1.000 12.84642 211 GLN A C 1
ATOM 3130 O O . GLN A 1 229 ? 18.23939 43.85361 -0.04688 1.000 13.53058 211 GLN A O 1
ATOM 3144 N N . PRO A 1 230 ? 17.73812 45.23611 -1.73184 1.000 13.07632 212 PRO A N 1
ATOM 3145 C CA . PRO A 1 230 ? 18.14658 46.41047 -0.94127 1.000 14.26156 212 PRO A CA 1
ATOM 3146 C C . PRO A 1 230 ? 17.25408 46.73472 0.25665 1.000 13.12314 212 PRO A C 1
ATOM 3147 O O . PRO A 1 230 ? 17.66285 47.56018 1.08762 1.000 13.44674 212 PRO A O 1
ATOM 3158 N N . TYR A 1 231 ? 16.05614 46.16028 0.35124 1.000 11.45104 213 TYR A N 1
ATOM 3159 C CA . TYR A 1 231 ? 15.09807 46.48642 1.39808 1.000 11.01672 213 TYR A CA 1
ATOM 3160 C C . TYR A 1 231 ? 14.83073 45.26483 2.27195 1.000 10.53157 213 TYR A C 1
ATOM 3161 O O . TYR A 1 231 ? 14.70856 44.13957 1.77317 1.000 12.28171 213 TYR A O 1
ATOM 3179 N N . LEU A 1 232 ? 14.76060 45.50185 3.58017 1.000 10.07808 214 LEU A N 1
ATOM 3180 C CA . LEU A 1 232 ? 14.45952 44.48289 4.57749 1.000 10.19422 214 LEU A CA 1
ATOM 3181 C C . LEU A 1 232 ? 13.46515 45.07649 5.55235 1.000 9.95840 214 LEU A C 1
ATOM 3182 O O . LEU A 1 232 ? 13.65662 46.20498 6.00241 1.000 10.79203 214 LEU A O 1
ATOM 3198 N N . THR A 1 233 ? 12.41649 44.32706 5.87802 1.000 10.06944 215 THR A N 1
ATOM 3199 C CA . THR A 1 233 ? 11.48241 44.68875 6.93756 1.000 9.97338 215 THR A CA 1
ATOM 3200 C C . THR A 1 233 ? 11.54524 43.63716 8.03014 1.000 9.89937 215 THR A C 1
ATOM 3201 O O . THR A 1 233 ? 11.36613 42.44278 7.75611 1.000 10.41639 215 THR A O 1
ATOM 3212 N N . LEU A 1 234 ? 11.76477 44.08871 9.26947 1.000 11.06288 216 LEU A N 1
ATOM 3213 C CA . LEU A 1 234 ? 11.79421 43.20175 10.42759 1.000 11.32384 216 LEU A CA 1
ATOM 3214 C C . LEU A 1 234 ? 10.36468 42.92306 10.88308 1.000 11.92114 216 LEU A C 1
ATOM 3215 O O . LEU A 1 234 ? 9.91280 43.37796 11.92994 1.000 14.33206 216 LEU A O 1
ATOM 3231 N N . SER A 1 235 ? 9.65939 42.15122 10.06223 1.000 11.43967 217 SER A N 1
ATOM 3232 C CA . SER A 1 235 ? 8.25316 41.83936 10.26872 1.000 11.61736 217 SER A CA 1
ATOM 3233 C C . SER A 1 235 ? 8.02859 40.67317 11.22150 1.000 11.16585 217 SER A C 1
ATOM 3234 O O . SER A 1 235 ? 7.00172 40.63797 11.91580 1.000 11.85022 217 SER A O 1
ATOM 3242 N N . ASN A 1 236 ? 8.93782 39.70382 11.25018 1.000 11.22993 218 ASN A N 1
ATOM 3243 C CA . ASN A 1 236 ? 8.80971 38.54942 12.13759 1.000 12.02851 218 ASN A CA 1
ATOM 3244 C C . ASN A 1 236 ? 7.39036 37.97654 12.08048 1.000 11.71396 218 ASN A C 1
ATOM 3245 O O . ASN A 1 236 ? 6.79363 37.60924 13.08660 1.000 12.77598 218 ASN A O 1
ATOM 3256 N N . HIS A 1 237 ? 6.86035 37.85103 10.85795 1.000 10.55689 219 HIS A N 1
ATOM 3257 C CA . HIS A 1 237 ? 5.42762 37.63358 10.67435 1.000 10.53871 219 HIS A CA 1
ATOM 3258 C C . HIS A 1 237 ? 4.99527 36.18173 10.86922 1.000 10.45853 219 HIS A C 1
ATOM 3259 O O . HIS A 1 237 ? 3.82114 35.93490 11.17391 1.000 10.80026 219 HIS A O 1
ATOM 3273 N N . VAL A 1 238 ? 5.90768 35.23556 10.68391 1.000 10.34172 220 VAL A N 1
ATOM 3274 C CA . VAL A 1 238 ? 5.66127 33.80241 10.75716 1.000 9.98832 220 VAL A CA 1
ATOM 3275 C C . VAL A 1 238 ? 6.90010 33.19936 11.38999 1.000 10.09018 220 VAL A C 1
ATOM 3276 O O . VAL A 1 238 ? 8.01198 33.68634 11.18388 1.000 10.11457 220 VAL A O 1
ATOM 3289 N N . TYR A 1 239 ? 6.69633 32.13717 12.16921 1.000 10.63639 221 TYR A N 1
ATOM 3290 C CA . TYR A 1 239 ? 7.78119 31.31807 12.70192 1.000 10.38707 221 TYR A CA 1
ATOM 3291 C C . TYR A 1 239 ? 7.76660 29.96482 11.99986 1.000 10.68126 221 TYR A C 1
ATOM 3292 O O . TYR A 1 239 ? 6.75169 29.26249 12.03038 1.000 11.68609 221 TYR A O 1
ATOM 3310 N N . THR A 1 240 ? 8.88380 29.59298 11.37204 1.000 9.71551 222 THR A N 1
ATOM 3311 C CA . THR A 1 240 ? 8.96788 28.30146 10.70329 1.000 9.48192 222 THR A CA 1
ATOM 3312 C C . THR A 1 240 ? 9.81121 27.33033 11.50953 1.000 9.58842 222 THR A C 1
ATOM 3313 O O . THR A 1 240 ? 11.00828 27.58500 11.70380 1.000 10.04591 222 THR A O 1
ATOM 3324 N N . PRO A 1 241 ? 9.25843 26.19956 11.94831 1.000 9.51665 223 PRO A N 1
ATOM 3325 C CA . PRO A 1 241 ? 10.09718 25.09753 12.42699 1.000 9.51913 223 PRO A CA 1
ATOM 3326 C C . PRO A 1 241 ? 10.71067 24.36445 11.25044 1.000 9.10820 223 PRO A C 1
ATOM 3327 O O . PRO A 1 241 ? 10.12575 24.27330 10.16414 1.000 10.06281 223 PRO A O 1
ATOM 3338 N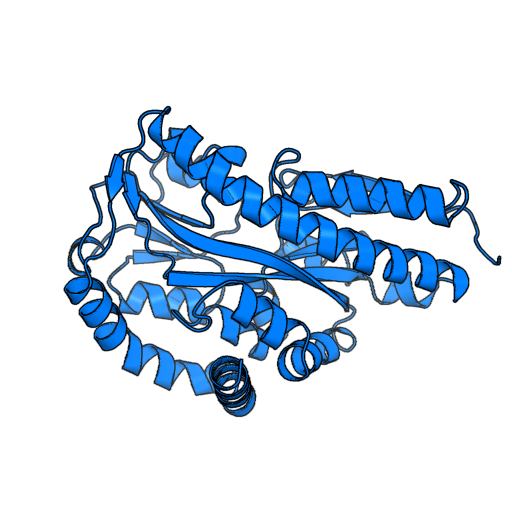 N . PHE A 1 242 ? 11.89085 23.81234 11.48957 1.000 9.50872 224 PHE A N 1
ATOM 3339 C CA . PHE A 1 242 ? 12.37314 22.71426 10.67133 1.000 9.33561 224 PHE A CA 1
ATOM 3340 C C . PHE A 1 242 ? 11.98019 21.40176 11.35062 1.000 9.93379 224 PHE A C 1
ATOM 3341 O O . PHE A 1 242 ? 11.95788 21.30338 12.58235 1.000 10.44758 224 PHE A O 1
ATOM 3358 N N . VAL A 1 243 ? 11.69254 20.37685 10.56308 1.000 10.03183 225 VAL A N 1
ATOM 3359 C CA . VAL A 1 243 ? 11.63990 19.01577 11.07777 1.000 9.79893 225 VAL A CA 1
ATOM 3360 C C . VAL A 1 243 ? 12.93785 18.34448 10.67584 1.000 9.92255 225 VAL A C 1
ATOM 3361 O O . VAL A 1 243 ? 13.31523 18.36978 9.49439 1.000 10.44687 225 VAL A O 1
ATOM 3374 N N . PHE A 1 244 ? 13.64675 17.79213 11.65360 1.000 10.29483 226 PHE A N 1
ATOM 3375 C CA . PHE A 1 244 ? 14.82883 16.97053 11.41757 1.000 11.18309 226 PHE A CA 1
ATOM 3376 C C . PHE A 1 244 ? 14.32413 15.55277 11.16857 1.000 10.36849 226 PHE A C 1
ATOM 3377 O O . PHE A 1 244 ? 13.73385 14.93384 12.06097 1.000 11.63651 226 PHE A O 1
ATOM 3394 N N . LEU A 1 245 ? 14.52876 15.05204 9.95076 1.000 11.15749 227 LEU A N 1
ATOM 3395 C CA . LEU A 1 245 ? 13.86819 13.85686 9.45343 1.000 12.10731 227 LEU A CA 1
ATOM 3396 C C . LEU A 1 245 ? 14.85510 12.73086 9.18607 1.000 11.91383 227 LEU A C 1
ATOM 3397 O O . LEU A 1 245 ? 15.97342 12.95760 8.70683 1.000 12.44672 227 LEU A O 1
ATOM 3413 N N . ALA A 1 246 ? 14.39518 11.50151 9.42879 1.000 12.35957 228 ALA A N 1
ATOM 3414 C CA . ALA A 1 246 ? 15.05135 10.29988 8.93121 1.000 12.49375 228 ALA A CA 1
ATOM 3415 C C . ALA A 1 246 ? 14.10300 9.52666 8.01876 1.000 12.80277 228 ALA A C 1
ATOM 3416 O O . ALA A 1 246 ? 12.88112 9.54093 8.20617 1.000 13.63963 228 ALA A O 1
ATOM 3423 N N . SER A 1 247 ? 14.67453 8.82739 7.04375 1.000 12.99767 229 SER A N 1
ATOM 3424 C CA . SER A 1 247 ? 13.89926 7.89262 6.25222 1.000 13.78384 229 SER A CA 1
ATOM 3425 C C . SER A 1 247 ? 13.45671 6.73380 7.13303 1.000 13.47631 229 SER A C 1
ATOM 3426 O O . SER A 1 247 ? 14.28619 6.09102 7.77812 1.000 14.33607 229 SER A O 1
ATOM 3434 N N . LYS A 1 248 ? 12.15363 6.43740 7.13776 1.000 14.94206 230 LYS A N 1
ATOM 3435 C CA . LYS A 1 248 ? 11.67166 5.33861 7.96531 1.000 15.72631 230 LYS A CA 1
ATOM 3436 C C . LYS A 1 248 ? 12.19177 4.00108 7.46731 1.000 17.08698 230 LYS A C 1
ATOM 3437 O O . LYS A 1 248 ? 12.56719 3.14184 8.27503 1.000 17.53132 230 LYS A O 1
ATOM 3456 N N . LYS A 1 249 ? 12.19905 3.78097 6.14563 1.000 18.70276 231 LYS A N 1
ATOM 3457 C CA . LYS A 1 249 ? 12.70850 2.51026 5.63245 1.000 21.55172 231 LYS A CA 1
ATOM 3458 C C . LYS A 1 249 ? 14.12868 2.26968 6.11202 1.000 19.68188 231 LYS A C 1
ATOM 3459 O O . LYS A 1 249 ? 14.47485 1.16099 6.51545 1.000 20.39346 231 LYS A O 1
ATOM 3478 N N . TRP A 1 250 ? 14.96444 3.30170 6.04805 1.000 17.64894 232 TRP A N 1
ATOM 3479 C CA . TRP A 1 250 ? 16.34611 3.17146 6.48989 1.000 16.61675 232 TRP A CA 1
ATOM 3480 C C . TRP A 1 250 ? 16.43420 3.00252 7.99929 1.000 15.72052 232 TRP A C 1
ATOM 3481 O O . TRP A 1 250 ? 17.13191 2.11619 8.49445 1.000 16.72910 232 TRP A O 1
ATOM 3502 N N . PHE A 1 251 ? 15.77222 3.87986 8.74796 1.000 15.78440 233 PHE A N 1
ATOM 3503 C CA . PHE A 1 251 ? 15.86822 3.86318 10.20511 1.000 16.49944 233 PHE A CA 1
ATOM 3504 C C . PHE A 1 251 ? 15.40477 2.53480 10.77468 1.000 17.66066 233 PHE A C 1
ATOM 3505 O O . PHE A 1 251 ? 16.00918 2.01363 11.71454 1.000 17.60365 233 PHE A O 1
ATOM 3522 N N . ASP A 1 252 ? 14.34860 1.96252 10.20540 1.000 18.79094 234 ASP A N 1
ATOM 3523 C CA . ASP A 1 252 ? 13.79451 0.73688 10.75864 1.000 20.75142 234 ASP A CA 1
ATOM 3524 C C . ASP A 1 252 ? 14.75123 -0.43771 10.61918 1.000 22.51713 234 ASP A C 1
ATOM 3525 O O . ASP A 1 252 ? 14.62861 -1.41056 11.37454 1.000 23.45601 234 ASP A O 1
ATOM 3534 N N . GLN A 1 253 ? 15.68692 -0.37865 9.67289 1.000 22.92011 235 GLN A N 1
ATOM 3535 C CA . GLN A 1 253 ? 16.65281 -1.45111 9.46865 1.000 26.16628 235 GLN A CA 1
ATOM 3536 C C . GLN A 1 253 ? 17.88852 -1.29506 10.33998 1.000 23.14389 235 GLN A C 1
ATOM 3537 O O . GLN A 1 253 ? 18.71000 -2.21603 10.40057 1.000 24.67165 235 GLN A O 1
ATOM 3551 N N . LEU A 1 254 ? 18.03805 -0.16458 11.01842 1.000 20.45031 236 LEU A N 1
ATOM 3552 C CA . LEU A 1 254 ? 19.12391 -0.00922 11.96993 1.000 19.35833 236 LEU A CA 1
ATOM 3553 C C . LEU A 1 254 ? 18.88549 -0.86174 13.21219 1.000 19.96265 236 LEU A C 1
ATOM 3554 O O . LEU A 1 254 ? 17.74852 -1.12441 13.60737 1.000 21.10575 236 LEU A O 1
ATOM 3570 N N . SER A 1 255 ? 19.97875 -1.31366 13.81820 1.000 19.64152 237 SER A N 1
ATOM 3571 C CA . SER A 1 255 ? 19.87978 -1.94342 15.12441 1.000 20.04862 237 SER A CA 1
ATOM 3572 C C . SER A 1 255 ? 19.48201 -0.90059 16.16260 1.000 20.23417 237 SER A C 1
ATOM 3573 O O . SER A 1 255 ? 19.61137 0.30236 15.94559 1.000 19.53695 237 SER A O 1
ATOM 3581 N N . GLN A 1 256 ? 19.03322 -1.37173 17.32917 1.000 21.00698 238 GLN A N 1
ATOM 3582 C CA . GLN A 1 256 ? 18.65900 -0.41796 18.37121 1.000 21.26279 238 GLN A CA 1
ATOM 3583 C C . GLN A 1 256 ? 19.84146 0.46920 18.75600 1.000 20.81700 238 GLN A C 1
ATOM 3584 O O . GLN A 1 256 ? 19.68066 1.67164 18.97273 1.000 20.15710 238 GLN A O 1
ATOM 3598 N N . ASP A 1 257 ? 21.04153 -0.10219 18.84823 1.000 21.03265 239 ASP A N 1
ATOM 3599 C CA . ASP A 1 257 ? 22.19995 0.71549 19.19594 1.000 21.02396 239 ASP A CA 1
ATOM 3600 C C . ASP A 1 257 ? 22.45338 1.78302 18.13845 1.000 19.18359 239 ASP A C 1
ATOM 3601 O O . ASP A 1 257 ? 22.87289 2.90089 18.45803 1.000 19.09788 239 ASP A O 1
ATOM 3610 N N . GLU A 1 258 ? 22.24348 1.44272 16.86430 1.000 17.78242 240 GLU A N 1
ATOM 3611 C CA . GLU A 1 258 ? 22.42299 2.41061 15.79055 1.000 17.33083 240 GLU A CA 1
ATOM 3612 C C . GLU A 1 258 ? 21.33903 3.47844 15.83956 1.000 16.19794 240 GLU A C 1
ATOM 3613 O O . GLU A 1 258 ? 21.62540 4.66668 15.66467 1.000 15.64107 240 GLU A O 1
ATOM 3625 N N . LYS A 1 259 ? 20.08688 3.07860 16.09065 1.000 16.82086 241 LYS A N 1
ATOM 3626 C CA . LYS A 1 259 ? 19.02456 4.06118 16.26777 1.000 17.43946 241 LYS A CA 1
ATOM 3627 C C . LYS A 1 259 ? 19.36191 5.02232 17.39926 1.000 16.79647 241 LYS A C 1
ATOM 3628 O O . LYS A 1 259 ? 19.14437 6.22915 17.28074 1.000 16.49309 241 LYS A O 1
ATOM 3647 N N . ASP A 1 260 ? 19.88792 4.49282 18.51016 1.000 17.30729 242 ASP A N 1
ATOM 3648 C CA . ASP A 1 260 ? 20.23349 5.31404 19.66598 1.000 18.18185 242 ASP A CA 1
ATOM 3649 C C . ASP A 1 260 ? 21.32344 6.32518 19.33009 1.000 16.94505 242 ASP A C 1
ATOM 3650 O O . ASP A 1 260 ? 21.30652 7.45163 19.84531 1.000 17.48279 242 ASP A O 1
ATOM 3659 N N . VAL A 1 261 ? 22.29302 5.95172 18.48738 1.000 16.11715 243 VAL A N 1
ATOM 3660 C CA . VAL A 1 261 ? 23.27734 6.93701 18.04523 1.000 15.30391 243 VAL A CA 1
ATOM 3661 C C . VAL A 1 261 ? 22.56796 8.08763 17.34815 1.000 14.45204 243 VAL A C 1
ATOM 3662 O O . VAL A 1 261 ? 22.85406 9.26058 17.60343 1.000 14.82907 243 VAL A O 1
ATOM 3675 N N . ILE A 1 262 ? 21.64645 7.75938 16.43582 1.000 13.79033 244 ILE A N 1
ATOM 3676 C CA . ILE A 1 262 ? 20.93439 8.78905 15.67970 1.000 14.45871 244 ILE A CA 1
ATOM 3677 C C . ILE A 1 262 ? 20.10239 9.66646 16.60743 1.000 14.06576 244 ILE A C 1
ATOM 3678 O O . ILE A 1 262 ? 20.12550 10.89688 16.50133 1.000 14.28766 244 ILE A O 1
ATOM 3694 N N . THR A 1 263 ? 19.32675 9.06508 17.51240 1.000 14.38427 245 THR A N 1
ATOM 3695 C CA . THR A 1 263 ? 18.44469 9.88954 18.33700 1.000 15.64537 245 THR A CA 1
ATOM 3696 C C . THR A 1 263 ? 19.23349 10.68826 19.37513 1.000 15.00848 245 THR A C 1
ATOM 3697 O O . THR A 1 263 ? 18.90065 11.84099 19.65821 1.000 14.98820 245 THR A O 1
ATOM 3708 N N . GLN A 1 264 ? 20.29155 10.11003 19.93858 1.000 15.39597 246 GLN A N 1
ATOM 3709 C CA . GLN A 1 264 ? 21.13402 10.87401 20.85255 1.000 15.46550 246 GLN A CA 1
ATOM 3710 C C . GLN A 1 264 ? 21.81049 12.02808 20.12818 1.000 14.97984 246 GLN A C 1
ATOM 3711 O O . GLN A 1 264 ? 21.87227 13.15270 20.64113 1.000 15.03797 246 GLN A O 1
ATOM 3725 N N . ALA A 1 265 ? 22.34556 11.77111 18.93399 1.000 13.83085 247 ALA A N 1
ATOM 3726 C CA . ALA A 1 265 ? 22.96645 12.84082 18.16539 1.000 14.60758 247 ALA A CA 1
ATOM 3727 C C . ALA A 1 265 ? 21.94101 13.90903 17.78890 1.000 13.06115 247 ALA A C 1
ATOM 3728 O O . ALA A 1 265 ? 22.26456 15.10255 17.75277 1.000 13.90487 247 ALA A O 1
ATOM 3735 N N . ALA A 1 266 ? 20.70478 13.49009 17.49877 1.000 13.40511 248 ALA A N 1
ATOM 3736 C CA . ALA A 1 266 ? 19.65417 14.44685 17.17114 1.000 13.69444 248 ALA A CA 1
ATOM 3737 C C . ALA A 1 266 ? 19.34486 15.36600 18.34847 1.000 13.17757 248 ALA A C 1
ATOM 3738 O O . ALA A 1 266 ? 19.11994 16.56444 18.15425 1.000 13.22556 248 ALA A O 1
ATOM 3745 N N . ALA A 1 267 ? 19.29914 14.81543 19.56933 1.000 13.84272 249 ALA A N 1
ATOM 3746 C CA . ALA A 1 267 ? 19.03541 15.63039 20.75648 1.000 14.62467 249 ALA A CA 1
ATOM 3747 C C . ALA A 1 267 ? 20.15287 16.64686 20.97968 1.000 15.08188 249 ALA A C 1
ATOM 3748 O O . ALA A 1 267 ? 19.90120 17.83341 21.21637 1.000 15.74632 249 ALA A O 1
ATOM 3755 N N . ASP A 1 268 ? 21.40143 16.19212 20.89293 1.000 14.36700 250 ASP A N 1
ATOM 3756 C CA . ASP A 1 268 ? 22.55326 17.07906 21.03269 1.000 14.36737 250 ASP A CA 1
ATOM 3757 C C . ASP A 1 268 ? 22.51557 18.16030 19.96213 1.000 13.76023 250 ASP A C 1
ATOM 3758 O O . ASP A 1 268 ? 22.67612 19.35001 20.25425 1.000 14.55339 250 ASP A O 1
ATOM 3767 N N . SER A 1 269 ? 22.22024 17.76711 18.72888 1.000 13.68298 251 SER A N 1
ATOM 3768 C CA . SER A 1 269 ? 22.28822 18.70483 17.61628 1.000 12.93032 251 SER A CA 1
ATOM 3769 C C . SER A 1 269 ? 21.14634 19.70450 17.64653 1.000 12.12681 251 SER A C 1
ATOM 3770 O O . SER A 1 269 ? 21.33298 20.84309 17.21709 1.000 12.40502 251 SER A O 1
ATOM 3778 N N . GLN A 1 270 ? 19.97600 19.30291 18.15125 1.000 12.16280 252 GLN A N 1
ATOM 3779 C CA . GLN A 1 270 ? 18.88168 20.25827 18.29890 1.000 12.26133 252 GLN A CA 1
ATOM 3780 C C . GLN A 1 270 ? 19.29114 21.40093 19.21549 1.000 12.03586 252 GLN A C 1
ATOM 3781 O O . GLN A 1 270 ? 19.04327 22.57866 18.91682 1.000 13.03606 252 GLN A O 1
ATOM 3795 N N . ALA A 1 271 ? 19.90886 21.07795 20.35382 1.000 13.25307 253 ALA A N 1
ATOM 3796 C CA . ALA A 1 271 ? 20.33447 22.11249 21.28318 1.000 14.23220 253 ALA A CA 1
ATOM 3797 C C . ALA A 1 271 ? 21.38450 23.00340 20.63837 1.000 13.68819 253 ALA A C 1
ATOM 3798 O O . ALA A 1 271 ? 21.30649 24.23209 20.72398 1.000 14.29799 253 ALA A O 1
ATOM 3805 N N . PHE A 1 272 ? 22.35704 22.39385 19.95398 1.000 12.94736 254 PHE A N 1
ATOM 3806 C CA . PHE A 1 272 ? 23.38720 23.16220 19.26413 1.000 13.45645 254 PHE A CA 1
ATOM 3807 C C . PHE A 1 272 ? 22.77871 24.06084 18.19544 1.000 13.04609 254 PHE A C 1
ATOM 3808 O O . PHE A 1 272 ? 23.15814 25.23414 18.06353 1.000 12.95113 254 PHE A O 1
ATOM 3825 N N . GLN A 1 273 ? 21.82739 23.51989 17.42985 1.000 12.03453 255 GLN A N 1
ATOM 3826 C CA . GLN A 1 273 ? 21.25111 24.23183 16.29327 1.000 11.82999 255 GLN A CA 1
ATOM 3827 C C . GLN A 1 273 ? 20.44797 25.44193 16.75481 1.000 12.25893 255 GLN A C 1
ATOM 3828 O O . GLN A 1 273 ? 20.52005 26.50994 16.14377 1.000 11.99084 255 GLN A O 1
ATOM 3842 N N . ARG A 1 274 ? 19.66983 25.29482 17.82263 1.000 12.24460 256 ARG A N 1
ATOM 3843 C CA . ARG A 1 274 ? 18.85048 26.41337 18.26313 1.000 11.77639 256 ARG A CA 1
ATOM 3844 C C . ARG A 1 274 ? 19.72595 27.53854 18.79348 1.000 12.68247 256 ARG A C 1
ATOM 3845 O O . ARG A 1 274 ? 19.48069 28.71661 18.50782 1.000 13.24750 256 ARG A O 1
ATOM 3866 N N . LYS A 1 275 ? 20.77085 27.18950 19.54493 1.000 14.24125 257 LYS A N 1
ATOM 3867 C CA . LYS A 1 275 ? 21.71643 28.19671 20.00809 1.000 15.71192 257 LYS A CA 1
ATOM 3868 C C . LYS A 1 275 ? 22.40011 28.88916 18.82509 1.000 14.23893 257 LYS A C 1
ATOM 3869 O O . LYS A 1 275 ? 22.51223 30.11904 18.79015 1.000 14.41155 257 LYS A O 1
ATOM 3888 N N . ALA A 1 276 ? 22.85714 28.10929 17.83937 1.000 13.17774 258 ALA A N 1
ATOM 3889 C CA . ALA A 1 276 ? 23.54264 28.69635 16.69030 1.000 13.07606 258 ALA A CA 1
ATOM 3890 C C . ALA A 1 276 ? 22.59465 29.56915 15.88304 1.000 12.37200 258 ALA A C 1
ATOM 3891 O O . ALA A 1 276 ? 22.98859 30.61331 15.36459 1.000 13.00093 258 ALA A O 1
ATOM 3898 N N . SER A 1 277 ? 21.33286 29.16595 15.78745 1.000 12.44566 259 SER A N 1
ATOM 3899 C CA . SER A 1 277 ? 20.35658 29.93678 15.03153 1.000 12.92827 259 SER A CA 1
ATOM 3900 C C . SER A 1 277 ? 20.13576 31.29786 15.67555 1.000 12.16362 259 SER A C 1
ATOM 3901 O O . SER A 1 277 ? 20.05383 32.31430 14.98088 1.000 12.46688 259 SER A O 1
ATOM 3909 N N . ARG A 1 278 ? 20.02109 31.32577 17.00931 1.000 13.29759 260 ARG A N 1
ATOM 3910 C CA . ARG A 1 278 ? 19.70912 32.56283 17.71499 1.000 13.02028 260 ARG A CA 1
ATOM 3911 C C . ARG A 1 278 ? 20.90100 33.51110 17.71354 1.000 13.57508 260 ARG A C 1
ATOM 3912 O O . ARG A 1 278 ? 20.74205 34.71258 17.47457 1.000 14.26253 260 ARG A O 1
ATOM 3933 N N . GLN A 1 279 ? 22.11007 32.99116 17.89907 1.000 13.88686 261 GLN A N 1
ATOM 3934 C CA . GLN A 1 279 ? 23.28015 33.84383 17.72144 1.000 14.55980 261 GLN A CA 1
ATOM 3935 C C . GLN A 1 279 ? 23.38816 34.31002 16.27153 1.000 14.32920 261 GLN A C 1
ATOM 3936 O O . GLN A 1 279 ? 23.74511 35.46374 16.00155 1.000 14.65635 261 GLN A O 1
ATOM 3950 N N . GLY A 1 280 ? 23.09566 33.41005 15.32628 1.000 13.17043 262 GLY A N 1
ATOM 3951 C CA . GLY A 1 280 ? 23.15769 33.74098 13.91180 1.000 12.96365 262 GLY A CA 1
ATOM 3952 C C . GLY A 1 280 ? 22.20901 34.85173 13.52823 1.000 13.49613 262 GLY A C 1
ATOM 3953 O O . GLY A 1 280 ? 22.50542 35.64526 12.63245 1.000 13.94389 262 GLY A O 1
ATOM 3957 N N . ASN A 1 281 ? 21.04781 34.91452 14.17798 1.000 13.03220 263 ASN A N 1
ATOM 3958 C CA . ASN A 1 281 ? 20.10330 35.97634 13.85421 1.000 13.40529 263 ASN A CA 1
ATOM 3959 C C . ASN A 1 281 ? 20.65920 37.33650 14.24992 1.000 14.04931 263 ASN A C 1
ATOM 3960 O O . ASN A 1 281 ? 20.56838 38.30597 13.48428 1.000 15.52836 263 ASN A O 1
ATOM 3971 N N . GLU A 1 282 ? 21.24240 37.42137 15.44799 1.000 14.89030 264 GLU A N 1
ATOM 3972 C CA . GLU A 1 282 ? 21.85457 38.66149 15.89762 1.000 16.46529 264 GLU A CA 1
ATOM 3973 C C . GLU A 1 282 ? 23.01123 39.04562 14.98521 1.000 15.93733 264 GLU A C 1
ATOM 3974 O O . GLU A 1 282 ? 23.13702 40.20321 14.57549 1.000 15.69408 264 GLU A O 1
ATOM 3986 N N . ASP A 1 283 ? 23.86460 38.07444 14.65517 1.000 14.73258 265 ASP A N 1
ATOM 3987 C CA . ASP A 1 283 ? 25.00059 38.36025 13.78503 1.000 15.37148 265 ASP A CA 1
ATOM 3988 C C . ASP A 1 283 ? 24.53150 38.81045 12.41060 1.000 14.86870 265 ASP A C 1
ATOM 3989 O O . ASP A 1 283 ? 25.13985 39.69219 11.79463 1.000 15.18828 265 ASP A O 1
ATOM 3998 N N . ALA A 1 284 ? 23.44395 38.21773 11.91048 1.000 13.45025 266 ALA A N 1
ATOM 3999 C CA . ALA A 1 284 ? 22.95867 38.55656 10.58004 1.000 13.15758 266 ALA A CA 1
ATOM 4000 C C . ALA A 1 284 ? 22.45916 39.99565 10.50949 1.000 12.93762 266 ALA A C 1
ATOM 4001 O O . ALA A 1 284 ? 22.69451 40.69023 9.51887 1.000 14.08088 266 ALA A O 1
ATOM 4008 N N . LEU A 1 285 ? 21.73035 40.46136 11.51707 1.000 13.25513 267 LEU A N 1
ATOM 4009 C CA . LEU A 1 285 ? 21.21902 41.82787 11.43165 1.000 13.49481 267 LEU A CA 1
ATOM 4010 C C . LEU A 1 285 ? 22.37563 42.81480 11.34807 1.000 14.42946 267 LEU A C 1
ATOM 4011 O O . LEU A 1 285 ? 22.34739 43.77060 10.56185 1.000 15.12212 267 LEU A O 1
ATOM 4027 N N . LYS A 1 286 ? 23.43417 42.55656 12.10520 1.000 15.80722 268 LYS A N 1
ATOM 4028 C CA . LYS A 1 286 ? 24.60711 43.42700 12.07950 1.000 17.48468 268 LYS A CA 1
ATOM 4029 C C . LYS A 1 286 ? 25.28095 43.39556 10.70970 1.000 16.43643 268 LYS A C 1
ATOM 4030 O O . LYS A 1 286 ? 25.63009 44.43748 10.14095 1.000 16.65257 268 LYS A O 1
ATOM 4049 N N . TYR A 1 287 ? 25.46453 42.19960 10.16312 1.000 15.27100 269 TYR A N 1
ATOM 4050 C CA . TYR A 1 287 ? 26.06520 42.05228 8.84449 1.000 14.62241 269 TYR A CA 1
ATOM 4051 C C . TYR A 1 287 ? 25.23985 42.74546 7.76091 1.000 14.14641 269 TYR A C 1
ATOM 4052 O O . TYR A 1 287 ? 25.79264 43.43803 6.89423 1.000 14.86446 269 TYR A O 1
ATOM 4070 N N . LEU A 1 288 ? 23.91143 42.57486 7.78917 1.000 13.31974 270 LEU A N 1
ATOM 4071 C CA . LEU A 1 288 ? 23.07649 43.13047 6.72916 1.000 12.92217 270 LEU A CA 1
ATOM 4072 C C . LEU A 1 288 ? 23.11429 44.65286 6.75001 1.000 13.64845 270 LEU A C 1
ATOM 4073 O O . LEU A 1 288 ? 23.18972 45.29767 5.69610 1.000 14.89210 270 LEU A O 1
ATOM 4089 N N . LYS A 1 289 ? 23.10471 45.24891 7.94210 1.000 14.82960 271 LYS A N 1
ATOM 4090 C CA . LYS A 1 289 ? 23.21827 46.70111 8.03729 1.000 17.13927 271 LYS A CA 1
ATOM 4091 C C . LYS A 1 289 ? 24.56402 47.19066 7.51294 1.000 18.73396 271 LYS A C 1
ATOM 4092 O O . LYS A 1 289 ? 24.64546 48.25855 6.89409 1.000 20.06903 271 LYS A O 1
ATOM 4111 N N . GLU A 1 290 ? 25.62862 46.42587 7.74117 1.000 19.90390 272 GLU A N 1
ATOM 4112 C CA . GLU A 1 290 ? 26.92324 46.81746 7.21285 1.000 23.97359 272 GLU A CA 1
ATOM 4113 C C . GLU A 1 290 ? 27.03337 46.61176 5.71016 1.000 22.12954 272 GLU A C 1
ATOM 4114 O O . GLU A 1 290 ? 27.96797 47.14297 5.10221 1.000 23.99727 272 GLU A O 1
ATOM 4126 N N . HIS A 1 291 ? 26.11626 45.87417 5.09606 1.000 20.33651 273 HIS A N 1
ATOM 4127 C CA . HIS A 1 291 ? 26.19147 45.52675 3.67876 1.000 19.24860 273 HIS A CA 1
ATOM 4128 C C . HIS A 1 291 ? 25.08248 46.15108 2.84732 1.000 18.97910 273 HIS A C 1
ATOM 4129 O O . HIS A 1 291 ? 24.48428 45.51248 1.96702 1.000 18.23951 273 HIS A O 1
ATOM 4143 N N . ASN A 1 292 ? 24.77160 47.39437 3.16232 1.000 18.97569 274 ASN A N 1
ATOM 4144 C CA . ASN A 1 292 ? 23.97738 48.27757 2.31404 1.000 20.26747 274 ASN A CA 1
ATOM 4145 C C . ASN A 1 292 ? 22.49953 47.92628 2.27812 1.000 20.18396 274 ASN A C 1
ATOM 4146 O O . ASN A 1 292 ? 21.81186 48.31760 1.33567 1.000 23.27856 274 ASN A O 1
ATOM 4157 N N . VAL A 1 293 ? 21.97167 47.22495 3.28751 1.000 16.10915 275 VAL A N 1
ATOM 4158 C CA . VAL A 1 293 ? 20.54998 46.90155 3.34702 1.000 14.43911 275 VAL A CA 1
ATOM 4159 C C . VAL A 1 293 ? 19.83273 47.95809 4.17191 1.000 14.71097 275 VAL A C 1
ATOM 4160 O O . VAL A 1 293 ? 20.26412 48.29879 5.28126 1.000 16.76947 275 VAL A O 1
ATOM 4173 N N . LYS A 1 294 ? 18.72435 48.46365 3.64570 1.000 13.80589 276 LYS A N 1
ATOM 4174 C CA . LYS A 1 294 ? 17.91757 49.45016 4.35230 1.000 14.84002 276 LYS A CA 1
ATOM 4175 C C . LYS A 1 294 ? 16.85343 48.72084 5.15266 1.000 13.16354 276 LYS A C 1
ATOM 4176 O O . LYS A 1 294 ? 16.06973 47.95307 4.58599 1.000 13.57986 276 LYS A O 1
ATOM 4195 N N . VAL A 1 295 ? 16.83259 48.94671 6.46218 1.000 13.29605 277 VAL A N 1
ATOM 4196 C CA . VAL A 1 295 ? 16.00335 48.17590 7.38193 1.000 13.05807 277 VAL A CA 1
ATOM 4197 C C . VAL A 1 295 ? 14.82113 49.01721 7.85603 1.000 13.26572 277 VAL A C 1
ATOM 4198 O O . VAL A 1 295 ? 14.99275 50.14618 8.34075 1.000 14.85933 277 VAL A O 1
ATOM 4211 N N . ALA A 1 296 ? 13.62794 48.44740 7.74033 1.000 12.18765 278 ALA A N 1
ATOM 4212 C CA . ALA A 1 296 ? 12.39781 49.03801 8.22628 1.000 11.95956 278 ALA A CA 1
ATOM 4213 C C . ALA A 1 296 ? 11.69131 48.05338 9.14610 1.000 12.13179 278 ALA A C 1
ATOM 4214 O O . ALA A 1 296 ? 12.08976 46.89556 9.29302 1.000 12.73511 278 ALA A O 1
ATOM 4221 N N . GLU A 1 297 ? 10.62420 48.53340 9.76657 1.000 13.09320 279 GLU A N 1
ATOM 4222 C CA . GLU A 1 297 ? 9.74825 47.67645 10.55194 1.000 14.93283 279 GLU A CA 1
ATOM 4223 C C . GLU A 1 297 ? 8.31915 48.15245 10.38847 1.000 14.00414 279 GLU A C 1
ATOM 4224 O O . GLU A 1 297 ? 8.06192 49.23549 9.85623 1.000 14.34688 279 GLU A O 1
ATOM 4236 N N . PHE A 1 298 ? 7.37841 47.34325 10.86282 1.000 13.43360 280 PHE A N 1
ATOM 4237 C CA . PHE A 1 298 ? 5.99293 47.77754 10.97109 1.000 13.24148 280 PHE A CA 1
ATOM 4238 C C . PHE A 1 298 ? 5.76745 48.38845 12.34985 1.000 13.90326 280 PHE A C 1
ATOM 4239 O O . PHE A 1 298 ? 6.08652 47.75944 13.35961 1.000 14.91424 280 PHE A O 1
ATOM 4256 N N . SER A 1 299 ? 5.21216 49.60233 12.39166 1.000 14.55456 281 SER A N 1
ATOM 4257 C CA . SER A 1 299 ? 4.85669 50.23917 13.65138 1.000 16.66328 281 SER A CA 1
ATOM 4258 C C . SER A 1 299 ? 3.77804 49.42800 14.34877 1.000 17.27382 281 SER A C 1
ATOM 4259 O O . SER A 1 299 ? 3.16490 48.54133 13.76832 1.000 16.52900 281 SER A O 1
ATOM 4267 N N . THR A 1 300 ? 3.51859 49.75364 15.61772 1.000 19.88809 282 THR A N 1
ATOM 4268 C CA . THR A 1 300 ? 2.48132 48.99288 16.31936 1.000 22.11440 282 THR A CA 1
ATOM 4269 C C . THR A 1 300 ? 1.12719 49.13608 15.61690 1.000 20.46040 282 THR A C 1
ATOM 4270 O O . THR A 1 300 ? 0.36240 48.17084 15.53559 1.000 21.64595 282 THR A O 1
ATOM 4281 N N . GLU A 1 301 ? 0.83227 50.31314 15.05078 1.000 19.35778 283 GLU A N 1
ATOM 4282 C CA . GLU A 1 301 ? -0.43917 50.48127 14.33904 1.000 18.93981 283 GLU A CA 1
ATOM 4283 C C . GLU A 1 301 ? -0.47886 49.66449 13.04156 1.000 17.00336 283 GLU A C 1
ATOM 4284 O O . GLU A 1 301 ? -1.51448 49.08121 12.69597 1.000 17.45928 283 GLU A O 1
ATOM 4296 N N . GLU A 1 302 ? 0.63433 49.60229 12.30420 1.000 15.86219 284 GLU A N 1
ATOM 4297 C CA . GLU A 1 302 ? 0.65858 48.80315 11.07862 1.000 14.63016 284 GLU A CA 1
ATOM 4298 C C . GLU A 1 302 ? 0.58194 47.31474 11.39517 1.000 14.54786 284 GLU A C 1
ATOM 4299 O O . GLU A 1 302 ? -0.09112 46.55627 10.68005 1.000 14.74314 284 GLU A O 1
ATOM 4311 N N . ARG A 1 303 ? 1.23476 46.88115 12.47462 1.000 15.90247 285 ARG A N 1
ATOM 4312 C CA . ARG A 1 303 ? 1.08446 45.49936 12.90204 1.000 17.52822 285 ARG A CA 1
ATOM 4313 C C . ARG A 1 303 ? -0.37921 45.17100 13.17785 1.000 18.21360 285 ARG A C 1
ATOM 4314 O O . ARG A 1 303 ? -0.86121 44.09551 12.80395 1.000 18.66729 285 ARG A O 1
ATOM 4335 N N . GLU A 1 304 ? -1.10105 46.09617 13.82752 1.000 18.91391 286 GLU A N 1
ATOM 4336 C CA . GLU A 1 304 ? -2.53305 45.92877 14.08174 1.000 18.98349 286 GLU A CA 1
ATOM 4337 C C . GLU A 1 304 ? -3.32142 45.79000 12.78113 1.000 17.64233 286 GLU A C 1
ATOM 4338 O O . GLU A 1 304 ? -4.20559 44.93418 12.66870 1.000 17.32328 286 GLU A O 1
ATOM 4350 N N . LYS A 1 305 ? -3.00472 46.60826 11.78098 1.000 16.19925 287 LYS A N 1
ATOM 4351 C CA . LYS A 1 305 ? -3.70080 46.49671 10.50400 1.000 15.51492 287 LYS A CA 1
ATOM 4352 C C . LYS A 1 305 ? -3.46305 45.13776 9.86370 1.000 14.87659 287 LYS A C 1
ATOM 4353 O O . LYS A 1 305 ? -4.37622 44.55246 9.26258 1.000 14.99259 287 LYS A O 1
ATOM 4372 N N . ILE A 1 306 ? -2.23150 44.63624 9.94479 1.000 15.23019 288 ILE A N 1
ATOM 4373 C CA . ILE A 1 306 ? -1.92016 43.32680 9.38001 1.000 15.95263 288 ILE A CA 1
ATOM 4374 C C . ILE A 1 306 ? -2.71683 42.23767 10.08591 1.000 17.40112 288 ILE A C 1
ATOM 4375 O O . ILE A 1 306 ? -3.28638 41.34671 9.44579 1.000 17.35553 288 ILE A O 1
ATOM 4391 N N . ARG A 1 307 ? -2.74267 42.27646 11.41664 1.000 18.90493 289 ARG A N 1
ATOM 4392 C CA . ARG A 1 307 ? -3.50214 41.27985 12.16283 1.000 19.97950 289 ARG A CA 1
ATOM 4393 C C . ARG A 1 307 ? -4.97649 41.31422 11.77676 1.000 20.10031 289 ARG A C 1
ATOM 4394 O O . ARG A 1 307 ? -5.59938 40.26870 11.54943 1.000 20.77591 289 ARG A O 1
ATOM 4415 N N . GLU A 1 308 ? -5.55498 42.51492 11.69771 1.000 19.12683 290 GLU A N 1
ATOM 4416 C CA . GLU A 1 308 ? -6.96323 42.62280 11.34126 1.000 20.72846 290 GLU A CA 1
ATOM 4417 C C . GLU A 1 308 ? -7.21662 42.11177 9.92239 1.000 19.81882 290 GLU A C 1
ATOM 4418 O O . GLU A 1 308 ? -8.23692 41.47120 9.65319 1.000 19.68484 290 GLU A O 1
ATOM 4430 N N . LYS A 1 309 ? -6.29354 42.40145 9.00392 1.000 19.57439 291 LYS A N 1
ATOM 4431 C CA . LYS A 1 309 ? -6.47391 42.03225 7.59578 1.000 20.93821 291 LYS A CA 1
ATOM 4432 C C . LYS A 1 309 ? -6.45239 40.52481 7.41176 1.000 21.60423 291 LYS A C 1
ATOM 4433 O O . LYS A 1 309 ? -7.23787 39.96769 6.62674 1.000 22.48879 291 LYS A O 1
ATOM 4452 N N . VAL A 1 310 ? -5.55926 39.84079 8.12251 1.000 20.85316 292 VAL A N 1
ATOM 4453 C CA . VAL A 1 310 ? -5.37380 38.41445 7.92004 1.000 22.24927 292 VAL A CA 1
ATOM 4454 C C . VAL A 1 310 ? -6.32727 37.57404 8.75529 1.000 21.44196 292 VAL A C 1
ATOM 4455 O O . VAL A 1 310 ? -6.49346 36.37943 8.46520 1.000 21.91223 292 VAL A O 1
ATOM 4468 N N . ALA A 1 311 ? -6.98681 38.16004 9.75651 1.000 22.07701 293 ALA A N 1
ATOM 4469 C CA . ALA A 1 311 ? -7.82451 37.37680 10.66206 1.000 22.67179 293 ALA A CA 1
ATOM 4470 C C . ALA A 1 311 ? -8.88202 36.53809 9.94896 1.000 22.53178 293 ALA A C 1
ATOM 4471 O O . ALA A 1 311 ? -8.99848 35.34261 10.25635 1.000 22.47826 293 ALA A O 1
ATOM 4478 N N . PRO A 1 312 ? -9.66324 37.07736 9.01258 1.000 22.91745 294 PRO A N 1
ATOM 4479 C CA . PRO A 1 312 ? -10.64463 36.22085 8.31834 1.000 24.08892 294 PRO A CA 1
ATOM 4480 C C . PRO A 1 312 ? -9.99243 35.15405 7.44979 1.000 23.64521 294 PRO A C 1
ATOM 4481 O O . PRO A 1 312 ? -10.54879 34.06173 7.29082 1.000 23.88390 294 PRO A O 1
ATOM 4492 N N . ILE A 1 313 ? -8.81304 35.43313 6.89857 1.000 23.45676 295 ILE A N 1
ATOM 4493 C CA . ILE A 1 313 ? -8.08997 34.44252 6.10782 1.000 24.99558 295 ILE A CA 1
ATOM 4494 C C . ILE A 1 313 ? -7.67996 33.26828 6.99236 1.000 22.08288 295 ILE A C 1
ATOM 4495 O O . ILE A 1 313 ? -7.86498 32.09676 6.64117 1.000 22.35610 295 ILE A O 1
ATOM 4511 N N . VAL A 1 314 ? -7.10172 33.58103 8.14830 1.000 19.24960 296 VAL A N 1
ATOM 4512 C CA . VAL A 1 314 ? -6.70675 32.55266 9.10722 1.000 19.33644 296 VAL A CA 1
ATOM 4513 C C . VAL A 1 314 ? -7.90007 31.70773 9.51233 1.000 18.82613 296 VAL A C 1
ATOM 4514 O O . VAL A 1 314 ? -7.80722 30.47778 9.58840 1.000 17.97980 296 VAL A O 1
ATOM 4527 N N . GLU A 1 315 ? -9.03555 32.34144 9.79287 1.000 19.11400 297 GLU A N 1
ATOM 4528 C CA . GLU A 1 315 ? -10.20703 31.56847 10.18651 1.000 20.27547 297 GLU A CA 1
ATOM 4529 C C . GLU A 1 315 ? -10.62901 30.60901 9.07981 1.000 20.37362 297 GLU A C 1
ATOM 4530 O O . GLU A 1 315 ? -10.93856 29.44742 9.35378 1.000 20.68665 297 GLU A O 1
ATOM 4542 N N . SER A 1 316 ? -10.64711 31.07020 7.82134 1.000 21.17063 298 SER A N 1
ATOM 4543 C CA . SER A 1 316 ? -11.04410 30.17196 6.74166 1.000 22.03436 298 SER A CA 1
ATOM 4544 C C . SER A 1 316 ? -10.02931 29.04949 6.54407 1.000 20.66777 298 SER A C 1
ATOM 4545 O O . SER A 1 316 ? -10.40868 27.91833 6.21971 1.000 22.51985 298 SER A O 1
ATOM 4553 N N . LEU A 1 317 ? -8.74468 29.31885 6.78415 1.000 16.97450 299 LEU A N 1
ATOM 4554 C CA . LEU A 1 317 ? -7.71920 28.29606 6.60427 1.000 15.28587 299 LEU A CA 1
ATOM 4555 C C . LEU A 1 317 ? -7.79328 27.19814 7.65824 1.000 15.10465 299 LEU A C 1
ATOM 4556 O O . LEU A 1 317 ? -7.22050 26.11852 7.45402 1.000 14.79952 299 LEU A O 1
ATOM 4572 N N . LYS A 1 318 ? -8.48935 27.43113 8.76878 1.000 16.36004 300 LYS A N 1
ATOM 4573 C CA . LYS A 1 318 ? -8.59952 26.38170 9.77109 1.000 16.90638 300 LYS A CA 1
ATOM 4574 C C . LYS A 1 318 ? -9.11684 25.08704 9.16140 1.000 16.56184 300 LYS A C 1
ATOM 4575 O O . LYS A 1 318 ? -8.63908 24.00494 9.50333 1.000 17.12481 300 LYS A O 1
ATOM 4594 N N . ALA A 1 319 ? -10.08202 25.17722 8.24291 1.000 16.55201 301 ALA A N 1
ATOM 4595 C CA . ALA A 1 319 ? -10.65763 23.96817 7.66405 1.000 17.66469 301 ALA A CA 1
ATOM 4596 C C . ALA A 1 319 ? -9.65456 23.22336 6.79577 1.000 17.89589 301 ALA A C 1
ATOM 4597 O O . ALA A 1 319 ? -9.73226 21.99497 6.68008 1.000 20.06056 301 ALA A O 1
ATOM 4604 N N . LYS A 1 320 ? -8.72179 23.94296 6.16872 1.000 16.53830 302 LYS A N 1
ATOM 4605 C CA . LYS A 1 320 ? -7.72513 23.29706 5.32441 1.000 16.55143 302 LYS A CA 1
ATOM 4606 C C . LYS A 1 320 ? -6.60741 22.69285 6.15711 1.000 18.14169 302 LYS A C 1
ATOM 4607 O O . LYS A 1 320 ? -6.05169 21.66004 5.77766 1.000 22.55095 302 LYS A O 1
ATOM 4626 N N . ILE A 1 321 ? -6.32257 23.26452 7.32177 1.000 14.56008 303 ILE A N 1
ATOM 4627 C CA . ILE A 1 321 ? -5.24425 22.77455 8.17490 1.000 13.69148 303 ILE A CA 1
ATOM 4628 C C . ILE A 1 321 ? -5.72679 21.65871 9.07775 1.000 14.06442 303 ILE A C 1
ATOM 4629 O O . ILE A 1 321 ? -5.08253 20.61728 9.19494 1.000 15.34561 303 ILE A O 1
ATOM 4645 N N . GLY A 1 322 ? -6.85257 21.89016 9.74008 1.000 14.13745 304 GLY A N 1
ATOM 4646 C CA . GLY A 1 322 ? -7.37845 20.98538 10.73688 1.000 14.61829 304 GLY A CA 1
ATOM 4647 C C . GLY A 1 322 ? -7.70077 21.74330 12.00887 1.000 16.64734 304 GLY A C 1
ATOM 4648 O O . GLY A 1 322 ? -6.79925 22.24054 12.68828 1.000 16.06456 304 GLY A O 1
ATOM 4652 N N . LYS A 1 323 ? -8.99262 21.85947 12.31941 1.000 18.91725 305 LYS A N 1
ATOM 4653 C CA . LYS A 1 323 ? -9.44504 22.68700 13.43464 1.000 23.50016 305 LYS A CA 1
ATOM 4654 C C . LYS A 1 323 ? -8.75173 22.31181 14.73664 1.000 23.51315 305 LYS A C 1
ATOM 4655 O O . LYS A 1 323 ? -8.30205 23.18478 15.48527 1.000 22.05747 305 LYS A O 1
ATOM 4674 N N . GLU A 1 324 ? -8.65606 21.01641 15.02653 1.000 25.16430 306 GLU A N 1
ATOM 4675 C CA . GLU A 1 324 ? -8.09355 20.60122 16.30443 1.000 30.65402 306 GLU A CA 1
ATOM 4676 C C . GLU A 1 324 ? -6.61028 20.92170 16.39494 1.000 22.50257 306 GLU A C 1
ATOM 4677 O O . GLU A 1 324 ? -6.11733 21.25313 17.47618 1.000 20.14911 306 GLU A O 1
ATOM 4689 N N . THR A 1 325 ? -5.87901 20.81890 15.28133 1.000 17.42150 307 THR A N 1
ATOM 4690 C CA . THR A 1 325 ? -4.47232 21.21679 15.28338 1.000 15.91588 307 THR A CA 1
ATOM 4691 C C . THR A 1 325 ? -4.32645 22.70599 15.55941 1.000 14.92908 307 THR A C 1
ATOM 4692 O O . THR A 1 325 ? -3.51881 23.11697 16.39865 1.000 14.70599 307 THR A O 1
ATOM 4703 N N . VAL A 1 326 ? -5.07410 23.53934 14.83916 1.000 14.29392 308 VAL A N 1
ATOM 4704 C CA . VAL A 1 326 ? -4.92918 24.98042 15.01765 1.000 14.72640 308 VAL A CA 1
ATOM 4705 C C . VAL A 1 326 ? -5.26976 25.35729 16.45359 1.000 15.28296 308 VAL A C 1
ATOM 4706 O O . VAL A 1 326 ? -4.52310 26.08126 17.12050 1.000 15.51598 308 VAL A O 1
ATOM 4719 N N . GLU A 1 327 ? -6.40689 24.87101 16.94975 1.000 16.44336 309 GLU A N 1
ATOM 4720 C CA . GLU A 1 327 ? -6.83633 25.23666 18.29714 1.000 16.68066 309 GLU A CA 1
ATOM 4721 C C . GLU A 1 327 ? -5.87467 24.69521 19.35064 1.000 16.72651 309 GLU A C 1
ATOM 4722 O O . GLU A 1 327 ? -5.57301 25.37936 20.33618 1.000 16.91169 309 GLU A O 1
ATOM 4734 N N . GLY A 1 328 ? -5.37411 23.47735 19.15244 1.000 16.58201 310 GLY A N 1
ATOM 4735 C CA . GLY A 1 328 ? -4.44753 22.90767 20.11238 1.000 15.98518 310 GLY A CA 1
ATOM 4736 C C . GLY A 1 328 ? -3.13264 23.66005 20.16041 1.000 15.14284 310 GLY A C 1
ATOM 4737 O O . GLY A 1 328 ? -2.59568 23.91752 21.23758 1.000 15.13662 310 GLY A O 1
ATOM 4741 N N . VAL A 1 329 ? -2.59644 24.01944 18.99523 1.000 14.28129 311 VAL A N 1
ATOM 4742 C CA . VAL A 1 329 ? -1.34581 24.77279 18.96184 1.000 14.66937 311 VAL A CA 1
ATOM 4743 C C . VAL A 1 329 ? -1.53916 26.14628 19.58659 1.000 14.21571 311 VAL A C 1
ATOM 4744 O O . VAL A 1 329 ? -0.68472 26.62656 20.33990 1.000 14.54375 311 VAL A O 1
ATOM 4757 N N . LEU A 1 330 ? -2.65334 26.81316 19.27741 1.000 14.34108 312 LEU A N 1
ATOM 4758 C CA . LEU A 1 330 ? -2.90273 28.12325 19.86711 1.000 15.51295 312 LEU A CA 1
ATOM 4759 C C . LEU A 1 330 ? -3.02163 28.02059 21.38416 1.000 15.06926 312 LEU A C 1
ATOM 4760 O O . LEU A 1 330 ? -2.51493 28.87800 22.11656 1.000 14.94036 312 LEU A O 1
ATOM 4776 N N . ASP A 1 331 ? -3.69935 26.98284 21.87350 1.000 15.45326 313 ASP A N 1
ATOM 4777 C CA . ASP A 1 331 ? -3.84953 26.81347 23.31539 1.000 17.10898 313 ASP A CA 1
ATOM 4778 C C . ASP A 1 331 ? -2.50816 26.53177 23.97664 1.000 15.76706 313 ASP A C 1
ATOM 4779 O O . ASP A 1 331 ? -2.19906 27.09610 25.03289 1.000 16.02748 313 ASP A O 1
ATOM 4788 N N . ALA A 1 332 ? -1.68904 25.68326 23.35586 1.000 14.67432 314 ALA A N 1
ATOM 4789 C CA . ALA A 1 332 ? -0.36334 25.40743 23.89910 1.000 14.45571 314 ALA A CA 1
ATOM 4790 C C . ALA A 1 332 ? 0.48916 26.66714 23.92265 1.000 13.87769 314 ALA A C 1
ATOM 4791 O O . ALA A 1 332 ? 1.24086 26.89786 24.87363 1.000 15.45575 314 ALA A O 1
ATOM 4798 N N . ALA A 1 333 ? 0.40022 27.48869 22.87392 1.000 13.57979 315 ALA A N 1
ATOM 4799 C CA . ALA A 1 333 ? 1.18752 28.72094 22.83108 1.000 13.89985 315 ALA A CA 1
ATOM 4800 C C . ALA A 1 333 ? 0.75199 29.68098 23.92247 1.000 14.98557 315 ALA A C 1
ATOM 4801 O O . ALA A 1 333 ? 1.59349 30.32952 24.55920 1.000 16.07648 315 ALA A O 1
ATOM 4808 N N . LYS A 1 334 ? -0.55872 29.78450 24.15059 1.000 15.98458 316 LYS A N 1
ATOM 4809 C CA . LYS A 1 334 ? -1.06015 30.65950 25.20447 1.000 18.38999 316 LYS A CA 1
ATOM 4810 C C . LYS A 1 334 ? -0.54891 30.21130 26.56788 1.000 18.11708 316 LYS A C 1
ATOM 4811 O O . LYS A 1 334 ? -0.08503 31.02792 27.37205 1.000 18.64144 316 LYS A O 1
ATOM 4830 N N . LYS A 1 335 ? -0.62648 28.91041 26.84472 1.000 17.91719 317 LYS A N 1
ATOM 4831 C CA . LYS A 1 335 ? -0.12697 28.41222 28.12134 1.000 19.85104 317 LYS A CA 1
ATOM 4832 C C . LYS A 1 335 ? 1.36805 28.65971 28.25962 1.000 19.57597 317 LYS A C 1
ATOM 4833 O O . LYS A 1 335 ? 1.86382 28.95653 29.35617 1.000 20.72430 317 LYS A O 1
ATOM 4852 N N . ALA A 1 336 ? 2.10910 28.51436 27.16925 1.000 18.72998 318 ALA A N 1
ATOM 4853 C CA . ALA A 1 336 ? 3.54848 28.73278 27.20398 1.000 20.09286 318 ALA A CA 1
ATOM 4854 C C . ALA A 1 336 ? 3.81543 30.21436 27.40935 1.000 22.88089 318 ALA A C 1
ATOM 4855 O O . ALA A 1 336 ? 4.81152 30.58009 28.01971 1.000 26.60035 318 ALA A O 1
#

Secondary structure (DSSP, 8-state):
-----EEEEEE-SS-TTSHHHHHHHHHHHHHHHHTTT-EEEEEE-TTTT--HHHHHHHHHHTS--EEEEEHHHHTTT-GGGGGGGSTT--SSHHHHHHHHHSHHHHHHHTTSGGGTEEEEEEEEEEE-EEEESSS---SGGGGTT-EEEE-SSHHHHHHHHHTT-EEEE--GGGHHHHHHTTSSSEEEE-HHHHHHT-GGGG--EEE-----EEEEEEEEEHHHHHHS-HHHHHHHHHHHHHHHHHHHHHHHHHHHHHHHHHHHTT-EEE---HHHHHHHHHHHHHHHHHHHHHH-HHHHHHHHHHHHH-

Solvent-accessible surface area: 13297 Å² total; per-residue (Å²): 118,84,20,137,107,73,128,0,98,0,2,3,10,16,10,86,87,0,15,4,2,116,0,0,43,37,0,18,112,20,0,28,164,71,1,126,32,70,0,90,15,94,53,72,8,110,16,72,47,11,28,33,108,99,3,6,77,21,1,53,88,33,72,4,27,1,0,4,0,6,0,0,23,0,14,90,61,6,71,44,0,0,0,2,5,4,17,76,14,5,129,63,62,140,14,0,28,64,3,4,84,16,106,26,1,124,115,2,25,84,74,0,53,94,83,5,0,32,14,29,21,2,1,6,15,5,34,3,2,7,1,1,18,116,65,58,2,35,99,24,119,24,5,41,43,1,64,2,8,0,16,67,18,105,6,6,48,36,2,7,120,20,15,38,7,74,10,48,55,19,33,40,61,97,0,64,81,9,0,91,84,128,77,0,17,0,0,4,6,5,5,13,2,2,41,24,18,118,2,27,103,31,1,60,55,2,1,27,12,67,12,7,5,0,0,8,0,0,0,0,0,60,98,31,19,69,142,9,26,115,43,1,48,48,6,0,62,97,0,2,58,64,0,27,44,75,0,21,148,26,12,74,96,12,59,119,71,0,44,142,69,0,119,134,77,144,14,119,42,11,96,8,56,100,108,16,97,86,101,6,118,118,107,7,55,87,46,33,114,75,5,38,95,112,3,20,110,121,18,0,71,15,0,84,66,24,14,185,168,45

Foldseek 3Di:
DPDAAEEAEEEAAFDCPFLVNVLVVLLQVLLCVLRVNRYGYDYHYNQNQHFPLSQLVCLQVVVHFWYKHWLASCCVVAVLSLLQLAWPLFVDVVLVCQLCVDDLVVVVQVVCVVSQKHQLGKAFQFQKWKFFQPDADQFLVVQAAFQEEFADDPSGQLLSVLSRHNYHYDTPSCPQVCLQVPVGGIYMGALSRCVRVVVLVSTQEIEPESTGTIIMGTMGGNVVLVPDDPSSNCSNSVSVVVSRVSSRVSNVVSRVVRVVVSVVVNHDYHYYDPVRNVVSCVSCVVVVVVCCVSNPVCSNVVSSVSSVVD

Nearest PDB structures (foldseek):
  7bcr-assembly1_A  TM=1.002E+00  e=4.437E-61  Advenella mimigardefordensis DPN7
  4p47-assembly1_A  TM=8.848E-01  e=1.633E-37  Brucella anthropi ATCC 49188
  4pdh-assembly1_A  TM=9.643E-01  e=1.042E-33  Polaromonas sp. JS666
  4p9k-assembly1_A  TM=9.589E-01  e=1.317E-33  Verminephrobacter eiseniae EF01-2
  4pf8-assembly2_B  TM=9.516E-01  e=1.001E-29  Sulfitobacter sp. NAS-14.1